Protein AF-A0ABC9QVG9-F1 (afdb_monomer)

Mean predicted aligned error: 8.76 Å

Foldseek 3Di:
DPDDDDDPLLQLVLFAVCQVPVVPVAQFQTKDWQCPPDPVPWIKIKTFGPVFFHKDWQVQQDVDDPSVVCLLVCLVQAWRAHPNATFNHKDWRSAFDQDPVGTIIMITTGHPVFWDKDKDFACQQQQHQADDDDVNLSSQSRSQQVVLVVVVFLTWGWRNDHHNTIIIIITGHPVGIDMDIDDPVSSCDDD

Organism: Bacillus mycoides (NCBI:txid1405)

pLDDT: mean 74.11, std 15.32, range [39.88, 96.19]

Secondary structure (DSSP, 8-state):
-PPPPPPHHHHHHHHHHHHHS-TT---EEEEEEE----TT--EEEEEEEGGGEEEEEHHHH-SSS-HHHHHHHHTTTPPEEETTEEESEEEEEEEEEEETTEEEEEEEEE-GGGEEEEEEETTGGG--S---SHHHHHHHHHHHHHHHHHTT-S-EEEEEEE-SSEEEEEEE-TTTEEEEEEPGGGGG---

Sequence (191 aa):
MPPRRPSMGDLFRLSYRYAVRNDHGIATIGAFPVINYTPDFNFDIIFVKNSAGTITTFSNMIHDDYAIGFLHNRFRHENIIHDNVTYVTGFPNYEFSRTENGIDGGVILLKPEAVEIHELRIGTYGIPSRITNHAHVMQALHGVDQYAKENQFVGGMVDCFINSYVARVFLFKEEYFVRQQVAEWRLKQEE

Nearest PDB structures (foldseek):
  6sc2-assembly1_D  TM=5.536E-01  e=5.846E+00  Homo sapiens
  8blv-assembly2_B  TM=3.363E-01  e=5.507E+00  Homo sapiens

Solvent-accessible surface area (backbone atoms only — not comparable to full-atom values): 10681 Å² total; per-residue (Å²): 131,82,81,78,79,77,48,72,71,49,41,39,52,50,23,44,52,50,34,73,51,50,86,78,77,59,68,47,64,31,42,41,62,41,64,51,87,47,100,82,59,53,36,34,36,36,35,32,27,54,87,19,40,50,69,47,39,43,68,77,76,32,101,56,97,48,53,72,64,48,48,65,61,49,57,54,91,39,68,45,76,56,96,92,40,69,17,61,49,69,40,81,40,83,61,56,46,78,51,101,91,44,74,41,38,30,29,37,33,31,31,56,88,32,41,46,80,47,75,40,52,51,54,55,63,54,22,56,60,60,80,84,50,71,68,34,49,53,34,26,42,32,18,30,34,52,53,18,50,78,68,76,28,65,23,43,38,63,49,91,54,53,48,93,58,38,33,38,31,44,29,30,37,64,93,25,35,45,69,44,79,50,60,66,74,70,76,70,68,76,136

Radius of gyration: 16.37 Å; Cα contacts (8 Å, |Δi|>4): 359; chains: 1; bounding box: 38×42×44 Å

Structure (mmCIF, N/CA/C/O backbone):
data_AF-A0ABC9QVG9-F1
#
_entry.id   AF-A0ABC9QVG9-F1
#
loop_
_atom_site.group_PDB
_atom_site.id
_atom_site.type_symbol
_atom_site.label_atom_id
_atom_site.label_alt_id
_atom_site.label_comp_id
_atom_site.label_asym_id
_atom_site.label_entity_id
_atom_site.label_seq_id
_atom_site.pdbx_PDB_ins_code
_atom_site.Cartn_x
_atom_site.Cartn_y
_atom_site.Cartn_z
_atom_site.occupancy
_atom_site.B_iso_or_equiv
_atom_site.auth_seq_id
_atom_site.auth_comp_id
_atom_site.auth_asym_id
_atom_site.auth_atom_id
_atom_site.pdbx_PDB_model_num
ATOM 1 N N . MET A 1 1 ? 24.322 0.861 24.130 1.00 43.44 1 MET A N 1
ATOM 2 C CA . MET A 1 1 ? 24.109 1.487 22.806 1.00 43.44 1 MET A CA 1
ATOM 3 C C . MET A 1 1 ? 22.612 1.578 22.566 1.00 43.44 1 MET A C 1
ATOM 5 O O . MET A 1 1 ? 21.935 0.613 22.906 1.00 43.44 1 MET A O 1
ATOM 9 N N . PRO A 1 2 ? 22.080 2.698 22.051 1.00 47.84 2 PRO A N 1
ATOM 10 C CA . PRO A 1 2 ? 20.689 2.736 21.615 1.00 47.84 2 PRO A CA 1
ATOM 11 C C . PRO A 1 2 ? 20.483 1.730 20.467 1.00 47.84 2 PRO A C 1
ATOM 13 O O . PRO A 1 2 ? 21.414 1.527 19.680 1.00 47.84 2 PRO A O 1
ATOM 16 N N . PRO A 1 3 ? 19.311 1.079 20.371 1.00 55.22 3 PRO A N 1
ATOM 17 C CA . PRO A 1 3 ? 19.026 0.162 19.276 1.00 55.22 3 PRO A CA 1
ATOM 18 C C . PRO A 1 3 ? 19.146 0.890 17.932 1.00 55.22 3 PRO A C 1
ATOM 20 O O . PRO A 1 3 ? 18.722 2.039 17.780 1.00 55.22 3 PRO A O 1
ATOM 23 N N . ARG A 1 4 ? 19.763 0.221 16.952 1.00 62.34 4 ARG A N 1
ATOM 24 C CA . ARG A 1 4 ? 19.864 0.728 15.582 1.00 62.34 4 ARG A CA 1
ATOM 25 C C . ARG A 1 4 ? 18.453 0.882 15.013 1.00 62.34 4 ARG A C 1
ATOM 27 O O . ARG A 1 4 ? 17.634 -0.022 15.137 1.00 62.34 4 ARG A O 1
ATOM 34 N N . ARG A 1 5 ? 18.181 2.018 14.366 1.00 64.38 5 ARG A N 1
ATOM 35 C CA . ARG A 1 5 ? 16.908 2.231 13.667 1.00 64.38 5 ARG A CA 1
ATOM 36 C C . ARG A 1 5 ? 16.791 1.229 12.509 1.00 64.38 5 ARG A C 1
ATOM 38 O O . ARG A 1 5 ? 17.737 1.172 11.716 1.00 64.38 5 ARG A O 1
ATOM 45 N N . PRO A 1 6 ? 15.686 0.468 12.397 1.00 64.75 6 PRO A N 1
ATOM 46 C CA . PRO A 1 6 ? 15.489 -0.444 11.277 1.00 64.75 6 PRO A CA 1
ATOM 47 C C . PRO A 1 6 ? 15.467 0.349 9.969 1.00 64.75 6 PRO A C 1
ATOM 49 O O . PRO A 1 6 ? 14.861 1.421 9.884 1.00 64.75 6 PRO A O 1
ATOM 52 N N . SER A 1 7 ? 16.165 -0.156 8.954 1.00 69.19 7 SER A N 1
ATOM 53 C CA . SER A 1 7 ? 16.074 0.403 7.609 1.00 69.19 7 SER A CA 1
ATOM 54 C C . SER A 1 7 ? 14.709 0.083 6.999 1.00 69.19 7 SER A C 1
ATOM 56 O O . SER A 1 7 ? 14.012 -0.828 7.442 1.00 69.19 7 SER A O 1
ATOM 58 N N . MET A 1 8 ? 14.339 0.783 5.927 1.00 66.75 8 MET A N 1
ATOM 59 C CA . MET A 1 8 ? 13.125 0.460 5.172 1.00 66.75 8 MET A CA 1
ATOM 60 C C . MET A 1 8 ? 13.093 -1.007 4.738 1.00 66.75 8 MET A C 1
ATOM 62 O O . MET A 1 8 ? 12.071 -1.674 4.860 1.00 66.75 8 MET A O 1
ATOM 66 N N . GLY A 1 9 ? 14.236 -1.526 4.286 1.00 67.88 9 GLY A N 1
ATOM 67 C CA . GLY A 1 9 ? 14.340 -2.924 3.897 1.00 67.88 9 GLY A CA 1
ATOM 68 C C . GLY A 1 9 ? 14.110 -3.886 5.057 1.00 67.88 9 GLY A C 1
ATOM 69 O O . GLY A 1 9 ? 13.533 -4.951 4.854 1.00 67.88 9 GLY A O 1
ATOM 70 N N . ASP A 1 10 ? 14.486 -3.500 6.275 1.00 72.00 10 ASP A N 1
ATOM 71 C CA . ASP A 1 10 ? 14.207 -4.293 7.473 1.00 72.00 10 ASP A CA 1
ATOM 72 C C . ASP A 1 10 ? 12.713 -4.258 7.808 1.00 72.00 10 ASP A C 1
ATOM 74 O O . ASP A 1 10 ? 12.131 -5.301 8.086 1.00 72.00 10 ASP A O 1
ATOM 78 N N . LEU A 1 11 ? 12.060 -3.096 7.693 1.00 70.69 11 LEU A N 1
ATOM 79 C CA . LEU A 1 11 ? 10.616 -2.953 7.926 1.00 70.69 11 LEU A CA 1
ATOM 80 C C . LEU A 1 11 ? 9.781 -3.789 6.951 1.00 70.69 11 LEU A C 1
ATOM 82 O O . LEU A 1 11 ? 8.834 -4.469 7.358 1.00 70.69 11 LEU A O 1
ATOM 86 N N . PHE A 1 12 ? 10.134 -3.773 5.668 1.00 71.88 12 PHE A N 1
ATOM 87 C CA . PHE A 1 12 ? 9.442 -4.587 4.678 1.00 71.88 12 PHE A CA 1
ATOM 88 C C . PHE A 1 12 ? 9.701 -6.090 4.875 1.00 71.88 12 PHE A C 1
ATOM 90 O O . PHE A 1 12 ? 8.756 -6.875 4.812 1.00 71.88 12 PHE A O 1
ATOM 97 N N . ARG A 1 13 ? 10.942 -6.502 5.183 1.00 72.06 13 ARG A N 1
ATOM 98 C CA . ARG A 1 13 ? 11.251 -7.904 5.537 1.00 72.06 13 ARG A CA 1
ATOM 99 C C . ARG A 1 13 ? 10.484 -8.365 6.766 1.00 72.06 13 ARG A C 1
ATOM 101 O O . ARG A 1 13 ? 9.978 -9.482 6.780 1.00 72.06 13 ARG A O 1
ATOM 108 N N . LEU A 1 14 ? 10.398 -7.523 7.793 1.00 71.88 14 LEU A N 1
ATOM 109 C CA . LEU A 1 14 ? 9.627 -7.814 8.997 1.00 71.88 14 LEU A CA 1
ATOM 110 C C . LEU A 1 14 ? 8.155 -8.008 8.642 1.00 71.88 14 LEU A C 1
ATOM 112 O O . LEU A 1 14 ? 7.606 -9.058 8.955 1.00 71.88 14 LEU A O 1
ATOM 116 N N . SER A 1 15 ? 7.550 -7.060 7.923 1.00 73.06 15 SER A N 1
ATOM 117 C CA . SER A 1 15 ? 6.151 -7.157 7.475 1.00 73.06 15 SER A CA 1
ATOM 118 C C . SER A 1 15 ? 5.887 -8.474 6.747 1.00 73.06 15 SER A C 1
ATOM 120 O O . SER A 1 15 ? 4.960 -9.202 7.089 1.00 73.06 15 SER A O 1
ATOM 122 N N . TYR A 1 16 ? 6.766 -8.838 5.814 1.00 72.12 16 TYR A N 1
ATOM 123 C CA . TYR A 1 16 ? 6.674 -10.105 5.102 1.00 72.12 16 TYR A CA 1
ATOM 124 C C . TYR A 1 16 ? 6.756 -11.329 6.030 1.00 72.12 16 TYR A C 1
ATOM 126 O O . TYR A 1 16 ? 5.909 -12.219 5.952 1.00 72.12 16 TYR A O 1
ATOM 134 N N . ARG A 1 17 ? 7.725 -11.366 6.958 1.00 72.44 17 ARG A N 1
ATOM 135 C CA . ARG A 1 17 ? 7.846 -12.459 7.940 1.00 72.44 17 ARG A CA 1
ATOM 136 C C . ARG A 1 17 ? 6.557 -12.646 8.741 1.00 72.44 17 ARG A C 1
ATOM 138 O O . ARG A 1 17 ? 6.178 -13.786 8.987 1.00 72.44 17 ARG A O 1
ATOM 145 N N . TYR A 1 18 ? 5.886 -11.556 9.110 1.00 73.00 18 TYR A N 1
ATOM 146 C CA . TYR A 1 18 ? 4.599 -11.598 9.806 1.00 73.00 18 TYR A CA 1
ATOM 147 C C . TYR A 1 18 ? 3.440 -12.079 8.931 1.00 73.00 18 TYR A C 1
ATOM 149 O O . TYR A 1 18 ? 2.537 -12.729 9.440 1.00 73.00 18 TYR A O 1
ATOM 157 N N . ALA A 1 19 ? 3.442 -11.792 7.629 1.00 70.62 19 ALA A N 1
ATOM 158 C CA . ALA A 1 19 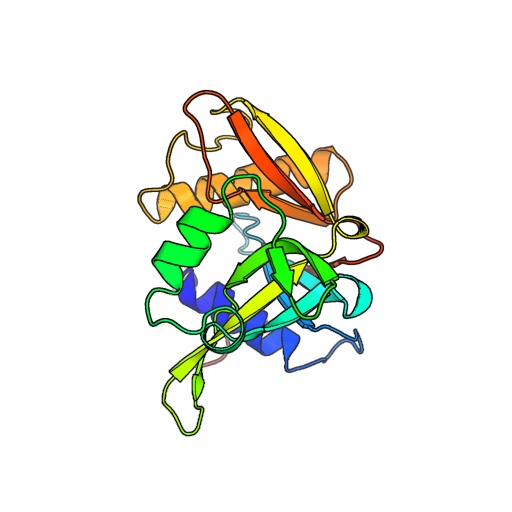? 2.431 -12.348 6.730 1.00 70.62 19 ALA A CA 1
ATOM 159 C C . ALA A 1 19 ? 2.555 -13.881 6.625 1.00 70.62 19 ALA A C 1
ATOM 161 O O . ALA A 1 19 ? 1.553 -14.591 6.662 1.00 70.62 19 ALA A O 1
ATOM 162 N N . VAL A 1 20 ? 3.788 -14.396 6.539 1.00 66.69 20 VAL A N 1
ATOM 163 C CA . VAL A 1 20 ? 4.063 -15.843 6.452 1.00 66.69 20 VAL A CA 1
ATOM 164 C C . VAL A 1 20 ? 3.796 -16.546 7.781 1.00 66.69 20 VAL A C 1
ATOM 166 O O . VAL A 1 20 ? 3.157 -17.599 7.830 1.00 66.69 20 VAL A O 1
ATOM 169 N N . ARG A 1 21 ? 4.299 -15.973 8.876 1.00 65.06 21 ARG A N 1
ATOM 170 C CA . ARG A 1 21 ? 4.063 -16.467 10.230 1.00 65.06 21 ARG A CA 1
ATOM 171 C C . ARG A 1 21 ? 2.730 -15.917 10.693 1.00 65.06 21 ARG A C 1
ATOM 173 O O . ARG A 1 21 ? 2.668 -14.877 11.338 1.00 65.06 21 ARG A O 1
ATOM 180 N N . ASN A 1 22 ? 1.663 -16.611 10.312 1.00 62.84 22 ASN A N 1
ATOM 181 C CA . ASN A 1 22 ? 0.290 -16.302 10.692 1.00 62.84 22 ASN A CA 1
ATOM 182 C C . ASN A 1 22 ? 0.036 -16.532 12.200 1.00 62.84 22 ASN A C 1
ATOM 184 O O . ASN A 1 22 ? -0.883 -17.245 12.601 1.00 62.84 22 ASN A O 1
ATOM 188 N N . ASP A 1 23 ? 0.864 -15.922 13.046 1.00 58.41 23 ASP A N 1
ATOM 189 C CA . ASP A 1 23 ? 0.902 -16.054 14.503 1.00 58.41 23 ASP A CA 1
ATOM 190 C C . ASP A 1 23 ? -0.394 -15.552 15.167 1.00 58.41 23 ASP A C 1
ATOM 192 O O . ASP A 1 23 ? -0.598 -15.728 16.367 1.00 58.41 23 ASP A O 1
ATOM 196 N N . HIS A 1 24 ? -1.275 -14.927 14.382 1.00 60.50 24 HIS A N 1
ATOM 197 C CA . HIS A 1 24 ? -2.524 -14.315 14.818 1.00 60.50 24 HIS A CA 1
ATOM 198 C C . HIS A 1 24 ? -3.777 -14.978 14.222 1.00 60.50 24 HIS A C 1
ATOM 200 O O . HIS A 1 24 ? -4.882 -14.506 14.480 1.00 60.50 24 HIS A O 1
ATOM 206 N N . GLY A 1 25 ? -3.638 -16.052 13.431 1.00 64.56 25 GLY A N 1
ATOM 207 C CA . GLY A 1 25 ? -4.776 -16.758 12.825 1.00 64.56 25 GLY A CA 1
ATOM 208 C C . GLY A 1 25 ? -5.558 -15.937 11.788 1.00 64.56 25 GLY A C 1
ATOM 209 O O . GLY A 1 25 ? -6.699 -16.266 11.469 1.00 64.56 25 GLY A O 1
ATOM 210 N N . ILE A 1 26 ? -4.965 -14.869 11.253 1.00 68.50 26 ILE A N 1
ATOM 211 C CA . ILE A 1 26 ? -5.558 -14.018 10.222 1.00 68.50 26 ILE A CA 1
ATOM 212 C C . ILE A 1 26 ? -5.208 -14.620 8.861 1.00 68.50 26 ILE A C 1
ATOM 214 O O . ILE A 1 26 ? -4.044 -14.716 8.491 1.00 68.50 26 ILE A O 1
ATOM 218 N N . ALA A 1 27 ? -6.197 -15.036 8.075 1.00 77.31 27 ALA A N 1
ATOM 219 C CA . ALA A 1 27 ? -5.941 -15.457 6.699 1.00 77.31 27 ALA A CA 1
ATOM 220 C C . ALA A 1 27 ? -5.500 -14.239 5.861 1.00 77.31 27 ALA A C 1
ATOM 222 O O . ALA A 1 27 ? -6.337 -13.412 5.482 1.00 77.31 27 ALA A O 1
ATOM 223 N N . THR A 1 28 ? -4.188 -14.107 5.632 1.00 80.31 28 THR A N 1
ATOM 224 C CA . THR A 1 28 ? -3.585 -12.964 4.935 1.00 80.31 28 THR A CA 1
ATOM 225 C C . THR A 1 28 ? -2.828 -13.382 3.684 1.00 80.31 28 THR A C 1
ATOM 227 O O . THR A 1 28 ? -2.251 -14.466 3.613 1.00 80.31 28 THR A O 1
ATOM 230 N N . ILE A 1 29 ? -2.811 -12.470 2.716 1.00 78.81 29 ILE A N 1
ATOM 231 C CA . ILE A 1 29 ? -2.002 -12.531 1.494 1.00 78.81 29 ILE A CA 1
ATOM 232 C C . ILE A 1 29 ? -0.802 -11.579 1.556 1.00 78.81 29 ILE A C 1
ATOM 234 O O . ILE A 1 29 ? -0.098 -11.382 0.574 1.00 78.81 29 ILE A O 1
ATOM 238 N N . GLY A 1 30 ? -0.571 -10.912 2.681 1.00 81.25 30 GLY A N 1
ATOM 239 C CA . GLY A 1 30 ? 0.526 -9.966 2.780 1.00 81.25 30 GLY A CA 1
ATOM 240 C C . GLY A 1 30 ? 0.371 -8.991 3.923 1.00 81.25 30 GLY A C 1
ATOM 241 O O . GLY A 1 30 ? -0.597 -9.022 4.684 1.00 81.25 30 GLY A O 1
ATOM 242 N N . ALA A 1 31 ? 1.357 -8.113 4.027 1.00 82.12 31 ALA A N 1
ATOM 243 C CA . ALA A 1 31 ? 1.443 -7.129 5.082 1.00 82.12 31 ALA A CA 1
ATOM 244 C C . ALA A 1 31 ? 2.221 -5.900 4.608 1.00 82.12 31 ALA A C 1
ATOM 246 O O . ALA A 1 31 ? 3.218 -6.022 3.893 1.00 82.12 31 ALA A O 1
ATOM 247 N N . PHE A 1 32 ? 1.785 -4.726 5.053 1.00 79.94 32 PHE A N 1
ATOM 248 C CA . PHE A 1 32 ? 2.421 -3.447 4.781 1.00 79.94 32 PHE A CA 1
ATOM 249 C C . PHE A 1 32 ? 2.993 -2.849 6.064 1.00 79.94 32 PHE A C 1
ATOM 251 O O . PHE A 1 32 ? 2.282 -2.788 7.073 1.00 79.94 32 PHE A O 1
ATOM 258 N N . PRO A 1 33 ? 4.245 -2.365 6.033 1.00 73.88 33 PRO A N 1
ATOM 259 C CA . PRO A 1 33 ? 4.783 -1.609 7.144 1.00 73.88 33 PRO A CA 1
ATOM 260 C C . PRO A 1 33 ? 4.046 -0.280 7.273 1.00 73.88 33 PRO A C 1
ATOM 262 O O . PRO A 1 33 ? 3.951 0.473 6.303 1.00 73.88 33 PRO A O 1
ATOM 265 N N . VAL A 1 34 ? 3.591 0.050 8.479 1.00 74.44 34 VAL A N 1
ATOM 266 C CA . VAL A 1 34 ? 3.140 1.402 8.797 1.00 74.44 34 VAL A CA 1
ATOM 267 C C . VAL A 1 34 ? 4.206 2.111 9.593 1.00 74.44 34 VAL A C 1
ATOM 269 O O . VAL A 1 34 ? 4.639 1.682 10.663 1.00 74.44 34 VAL A O 1
ATOM 272 N N . ILE A 1 35 ? 4.604 3.258 9.071 1.00 64.06 35 ILE A N 1
ATOM 273 C CA . ILE A 1 35 ? 5.653 4.063 9.667 1.00 64.06 35 ILE A CA 1
ATOM 274 C C . ILE A 1 35 ? 4.989 5.088 10.572 1.00 64.06 35 ILE A C 1
ATOM 276 O O . ILE A 1 35 ? 4.851 6.266 10.243 1.00 64.06 35 ILE A O 1
ATOM 280 N N . ASN A 1 36 ? 4.566 4.618 11.741 1.00 59.81 36 ASN A N 1
ATOM 281 C CA . ASN A 1 36 ? 4.253 5.508 12.841 1.00 59.81 36 ASN A CA 1
ATOM 282 C C . ASN A 1 36 ? 5.600 5.935 13.439 1.00 59.81 36 ASN A C 1
ATOM 284 O O . ASN A 1 36 ? 6.175 5.238 14.269 1.00 59.81 36 ASN A O 1
ATOM 288 N N . TYR A 1 37 ? 6.188 7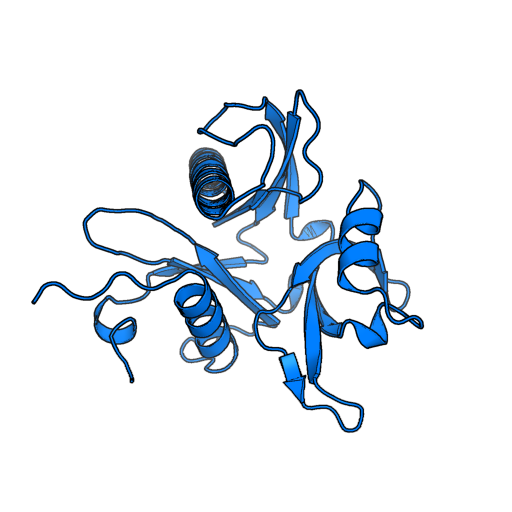.021 12.930 1.00 48.03 37 TYR A N 1
ATOM 289 C CA . TYR A 1 37 ? 7.455 7.536 13.453 1.00 48.03 37 TYR A CA 1
ATOM 290 C C . TYR A 1 37 ? 7.197 8.191 14.817 1.00 48.03 37 TYR A C 1
ATOM 292 O O . TYR A 1 37 ? 7.155 9.412 14.945 1.00 48.03 37 TYR A O 1
ATOM 300 N N . THR A 1 38 ? 6.960 7.377 15.845 1.00 51.94 38 THR A N 1
ATOM 301 C CA . THR A 1 38 ? 6.967 7.840 17.229 1.00 51.94 38 THR A CA 1
ATOM 302 C C . THR A 1 38 ? 8.394 7.751 17.780 1.00 51.94 38 THR A C 1
ATOM 304 O O . THR A 1 38 ? 9.164 6.878 17.363 1.00 51.94 38 THR A O 1
ATOM 307 N N . PRO A 1 39 ? 8.781 8.631 18.724 1.00 47.84 39 PRO A N 1
ATOM 308 C CA . PRO A 1 39 ? 10.073 8.552 19.414 1.00 47.84 39 PRO A CA 1
ATOM 309 C C . PRO A 1 39 ? 10.350 7.188 20.068 1.00 47.84 39 PRO A C 1
ATOM 311 O O . PRO A 1 39 ? 11.511 6.825 20.241 1.00 47.84 39 PRO A O 1
ATOM 314 N N . ASP A 1 40 ? 9.290 6.433 20.371 1.00 55.38 40 ASP A N 1
ATOM 315 C CA . ASP A 1 40 ? 9.331 5.137 21.053 1.00 55.38 40 ASP A CA 1
ATOM 316 C C . ASP A 1 40 ? 9.445 3.934 20.097 1.00 55.38 40 ASP A C 1
ATOM 318 O O . ASP A 1 40 ? 9.423 2.792 20.544 1.00 55.38 40 ASP A O 1
ATOM 322 N N . PHE A 1 41 ? 9.567 4.164 18.782 1.00 55.00 41 PHE A N 1
ATOM 323 C CA . PHE A 1 41 ? 9.704 3.112 17.760 1.00 55.00 41 PHE A CA 1
ATOM 324 C C . PHE A 1 41 ? 8.568 2.074 17.752 1.00 55.00 41 PHE A C 1
ATOM 326 O O . PHE A 1 41 ? 8.790 0.901 17.440 1.00 55.00 41 PHE A O 1
ATOM 333 N N . ASN A 1 42 ? 7.337 2.500 18.044 1.00 63.06 42 ASN A N 1
ATOM 334 C CA . ASN A 1 42 ? 6.171 1.643 17.854 1.00 63.06 42 ASN A CA 1
ATOM 335 C C . ASN A 1 42 ? 5.900 1.487 16.357 1.00 63.06 42 ASN A C 1
ATOM 337 O O . ASN A 1 42 ? 5.621 2.459 15.657 1.00 63.06 42 ASN A O 1
ATOM 341 N N . PHE A 1 43 ? 6.000 0.256 15.873 1.00 72.06 43 PHE A N 1
ATOM 342 C CA . PHE A 1 43 ? 5.748 -0.086 14.483 1.00 72.06 43 PHE A CA 1
ATOM 343 C C . PHE A 1 43 ? 4.402 -0.787 14.383 1.00 72.06 43 PHE A C 1
ATOM 345 O O . PHE A 1 43 ? 4.166 -1.747 15.112 1.00 72.06 43 PHE A O 1
ATOM 352 N N . ASP A 1 44 ? 3.547 -0.335 13.470 1.00 82.00 44 ASP A N 1
ATOM 353 C CA . ASP A 1 44 ? 2.329 -1.067 13.150 1.00 82.00 44 ASP A CA 1
ATOM 354 C C . ASP A 1 44 ? 2.509 -1.792 11.815 1.00 82.00 44 ASP A C 1
ATOM 356 O O . ASP A 1 44 ? 3.191 -1.313 10.909 1.00 82.00 44 ASP A O 1
ATOM 360 N N . ILE A 1 45 ? 1.864 -2.942 11.681 1.00 83.50 45 ILE A N 1
ATOM 361 C CA . ILE A 1 45 ? 1.720 -3.672 10.426 1.00 83.50 45 ILE A CA 1
ATOM 362 C C . ILE A 1 45 ? 0.263 -3.613 10.012 1.00 83.50 45 ILE A C 1
ATOM 364 O O . ILE A 1 45 ? -0.625 -3.822 10.836 1.00 83.50 45 ILE A O 1
ATOM 368 N N . ILE A 1 46 ? 0.018 -3.385 8.726 1.00 88.44 46 ILE A N 1
ATOM 369 C CA . ILE A 1 46 ? -1.297 -3.583 8.126 1.00 88.44 46 ILE A CA 1
ATOM 370 C C . ILE A 1 46 ? -1.294 -4.884 7.347 1.00 88.44 46 ILE A C 1
ATOM 372 O O . ILE A 1 46 ? -0.684 -4.991 6.290 1.00 88.44 46 ILE A O 1
ATOM 376 N N . PHE A 1 47 ? -2.006 -5.868 7.870 1.00 87.75 47 PHE A N 1
ATOM 377 C CA . PHE A 1 47 ? -2.245 -7.141 7.220 1.00 87.75 47 PHE A CA 1
ATOM 378 C C . PHE A 1 47 ? -3.314 -7.016 6.137 1.00 87.75 47 PHE A C 1
ATOM 380 O O . PHE A 1 47 ? -4.354 -6.387 6.343 1.00 87.75 47 PHE A O 1
ATOM 387 N N . VAL A 1 48 ? -3.068 -7.669 5.005 1.00 89.25 48 VAL A N 1
ATOM 388 C CA . VAL A 1 48 ? -3.967 -7.746 3.851 1.00 89.25 48 VAL A CA 1
ATOM 389 C C . VAL A 1 48 ? -4.710 -9.071 3.912 1.00 89.25 48 VAL A C 1
ATOM 391 O O . VAL A 1 48 ? -4.094 -10.123 3.743 1.00 89.25 48 VAL A O 1
ATOM 394 N N . LYS A 1 49 ? -6.021 -9.055 4.163 1.00 90.88 49 LYS A N 1
ATOM 395 C CA . LYS A 1 49 ? -6.819 -10.290 4.211 1.00 90.88 49 LYS A CA 1
ATOM 396 C C . LYS A 1 49 ? -6.955 -10.896 2.811 1.00 90.88 49 LYS A C 1
ATOM 398 O O . LYS A 1 49 ? -6.965 -10.172 1.819 1.00 90.88 49 LYS A O 1
ATOM 403 N N . ASN A 1 50 ? -7.182 -12.206 2.725 1.00 89.19 50 ASN A N 1
ATOM 404 C CA . ASN A 1 50 ? -7.446 -12.886 1.444 1.00 89.19 50 ASN A CA 1
ATOM 405 C C . ASN A 1 50 ? -8.652 -12.304 0.684 1.00 89.19 50 ASN A C 1
ATOM 407 O O . ASN A 1 50 ? -8.713 -12.379 -0.538 1.00 89.19 50 ASN A O 1
ATOM 411 N N . SER A 1 51 ? -9.619 -11.710 1.390 1.00 92.88 51 SER A N 1
ATOM 412 C CA . SER A 1 51 ? -10.771 -11.049 0.768 1.00 92.88 51 SER A CA 1
ATOM 413 C C . SER A 1 51 ? -10.401 -9.765 0.017 1.00 92.88 51 SER A C 1
ATOM 415 O O . SER A 1 51 ? -11.122 -9.388 -0.906 1.00 92.88 51 SER A O 1
ATOM 417 N N . ALA A 1 52 ? -9.292 -9.112 0.381 1.00 92.56 52 ALA A N 1
ATOM 418 C CA . ALA A 1 52 ? -8.881 -7.813 -0.149 1.00 92.56 52 ALA A CA 1
ATOM 419 C C . ALA A 1 52 ? -8.333 -7.875 -1.580 1.00 92.56 52 ALA A C 1
ATOM 421 O O . ALA A 1 52 ? -8.294 -6.858 -2.275 1.00 92.56 52 ALA A O 1
ATOM 422 N N . GLY A 1 53 ? -7.856 -9.043 -2.015 1.00 91.31 53 GLY A N 1
ATOM 423 C CA . GLY A 1 53 ? -6.985 -9.108 -3.177 1.00 91.31 53 GLY A CA 1
ATOM 424 C C . GLY A 1 53 ? -6.449 -10.493 -3.493 1.00 91.31 53 GLY A C 1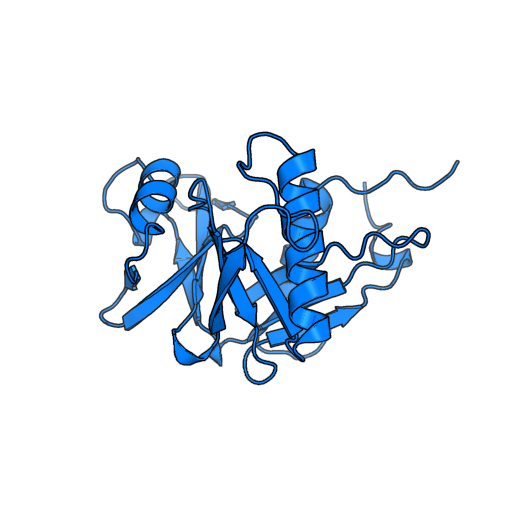
ATOM 425 O O . GLY A 1 53 ? -6.986 -11.505 -3.051 1.00 91.31 53 GLY A O 1
ATOM 426 N N . THR A 1 54 ? -5.371 -10.518 -4.268 1.00 88.94 54 THR A N 1
ATOM 427 C CA . THR A 1 54 ? -4.587 -11.724 -4.547 1.00 88.94 54 THR A CA 1
ATOM 428 C C . THR A 1 54 ? -3.100 -11.389 -4.602 1.00 88.94 54 THR A C 1
ATOM 430 O O . THR A 1 54 ? -2.737 -10.236 -4.837 1.00 88.94 54 THR A O 1
ATOM 433 N N . ILE A 1 55 ? -2.241 -12.389 -4.404 1.00 83.38 55 ILE A N 1
ATOM 434 C CA . ILE A 1 55 ? -0.819 -12.285 -4.746 1.00 83.38 55 ILE A CA 1
ATOM 435 C C . ILE A 1 55 ? -0.632 -12.909 -6.118 1.00 83.38 55 ILE A C 1
ATOM 437 O O . ILE A 1 55 ? -1.114 -14.010 -6.377 1.00 83.38 55 ILE A O 1
ATOM 441 N N . THR A 1 56 ? 0.120 -12.234 -6.967 1.00 79.38 56 THR A N 1
ATOM 442 C CA . THR A 1 56 ? 0.656 -12.803 -8.200 1.00 79.38 56 THR A CA 1
ATOM 443 C C . THR A 1 56 ? 2.146 -12.493 -8.287 1.00 79.38 56 THR A C 1
ATOM 445 O O . THR A 1 56 ? 2.697 -11.852 -7.391 1.00 79.38 56 THR A O 1
ATOM 448 N N . THR A 1 57 ? 2.827 -12.962 -9.324 1.00 75.81 57 THR A N 1
ATOM 449 C CA . THR A 1 57 ? 4.237 -12.629 -9.548 1.00 75.81 57 THR A CA 1
ATOM 450 C C . THR A 1 57 ? 4.379 -11.619 -10.677 1.00 75.81 57 THR A C 1
ATOM 452 O O . THR A 1 57 ? 3.480 -11.479 -11.511 1.00 75.81 57 THR A O 1
ATOM 455 N N . PHE A 1 58 ? 5.506 -10.909 -10.728 1.00 69.75 58 PHE A N 1
ATOM 456 C CA . PHE A 1 58 ? 5.784 -10.005 -11.839 1.00 69.75 58 PHE A CA 1
ATOM 457 C C . PHE A 1 58 ? 5.768 -10.735 -13.178 1.00 69.75 58 PHE A C 1
ATOM 459 O O . PHE A 1 58 ? 5.131 -10.247 -14.110 1.00 69.75 58 PHE A O 1
ATOM 466 N N . SER A 1 59 ? 6.372 -11.923 -13.255 1.00 66.25 59 SER A N 1
ATOM 467 C CA . SER A 1 59 ? 6.359 -12.722 -14.491 1.00 66.25 59 SER A CA 1
ATOM 468 C C . SER A 1 59 ? 4.947 -13.154 -14.903 1.00 66.25 59 SER A C 1
ATOM 470 O O . SER A 1 59 ? 4.664 -13.288 -16.087 1.00 66.25 59 SER A O 1
ATOM 472 N N . ASN A 1 60 ? 4.028 -13.341 -13.951 1.00 65.31 60 ASN A N 1
ATOM 473 C CA . ASN A 1 60 ? 2.632 -13.668 -14.261 1.00 65.31 60 ASN A CA 1
ATOM 474 C C . ASN A 1 60 ? 1.825 -12.447 -14.721 1.00 65.31 60 ASN A C 1
ATOM 476 O O . ASN A 1 60 ? 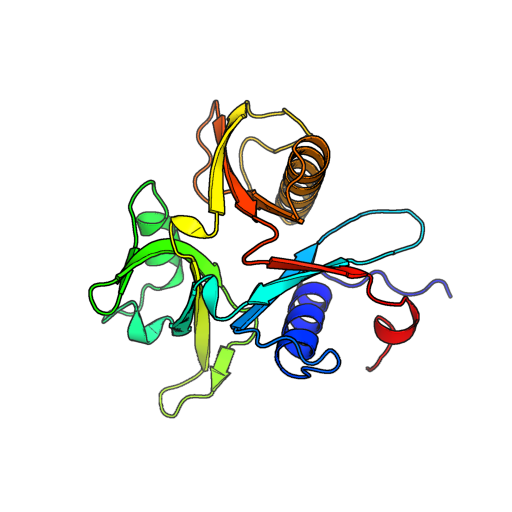0.833 -12.591 -15.435 1.00 65.31 60 ASN A O 1
ATOM 480 N N . MET A 1 61 ? 2.222 -11.239 -14.313 1.00 59.16 61 MET A N 1
ATOM 481 C CA . MET A 1 61 ? 1.590 -9.999 -14.771 1.00 59.16 61 MET A CA 1
ATOM 482 C C . MET A 1 61 ? 2.067 -9.571 -16.164 1.00 59.16 61 MET A C 1
ATOM 484 O O . MET A 1 61 ? 1.422 -8.723 -16.787 1.00 59.16 61 MET A O 1
ATOM 488 N N . ILE A 1 62 ? 3.212 -10.085 -16.626 1.00 56.84 62 ILE A N 1
ATOM 489 C CA . ILE A 1 62 ? 3.918 -9.545 -17.786 1.00 56.84 62 ILE A CA 1
ATOM 490 C C . ILE A 1 62 ? 4.567 -10.684 -18.563 1.00 56.84 62 ILE A C 1
ATOM 492 O O . ILE A 1 62 ? 5.477 -11.342 -18.079 1.00 56.84 62 ILE A O 1
ATOM 496 N N . HIS A 1 63 ? 4.168 -10.858 -19.819 1.00 49.94 63 HIS A N 1
ATOM 497 C CA . HIS A 1 63 ? 4.884 -11.716 -20.765 1.00 49.94 63 HIS A CA 1
ATOM 498 C C . HIS A 1 63 ? 6.200 -11.080 -21.289 1.00 49.94 63 HIS A C 1
ATOM 500 O O . HIS A 1 63 ? 6.707 -11.532 -22.308 1.00 49.94 63 HIS A O 1
ATOM 506 N N . ASP A 1 64 ? 6.740 -10.040 -20.634 1.00 39.88 64 ASP A N 1
ATOM 507 C CA . ASP A 1 64 ? 7.902 -9.250 -21.083 1.00 39.88 64 ASP 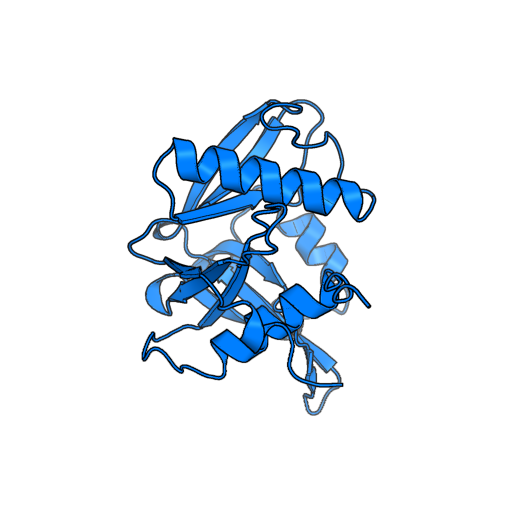A CA 1
ATOM 508 C C . ASP A 1 64 ? 8.696 -8.628 -19.906 1.00 39.88 64 ASP A C 1
ATOM 510 O O . ASP A 1 64 ? 8.127 -8.135 -18.932 1.00 39.88 64 ASP A O 1
ATOM 514 N N . ASP A 1 65 ? 10.027 -8.585 -20.024 1.00 41.12 65 ASP A N 1
ATOM 515 C CA . ASP A 1 65 ? 11.032 -8.343 -18.961 1.00 41.12 65 ASP A CA 1
ATOM 516 C C . ASP A 1 65 ? 11.029 -6.959 -18.250 1.00 41.12 65 ASP A C 1
ATOM 518 O O . ASP A 1 65 ? 11.931 -6.643 -17.469 1.00 41.12 65 ASP A O 1
ATOM 522 N N . TYR A 1 66 ? 10.034 -6.091 -18.455 1.00 43.72 66 TYR A N 1
ATOM 523 C CA . TYR A 1 66 ? 10.049 -4.700 -17.959 1.00 43.72 66 TYR A CA 1
ATOM 524 C C . TYR A 1 66 ? 9.178 -4.438 -16.725 1.00 43.72 66 TYR A C 1
ATOM 526 O O . TYR A 1 66 ? 8.541 -3.389 -16.615 1.00 43.72 66 TYR A O 1
ATOM 534 N N . ALA A 1 67 ? 9.175 -5.340 -15.746 1.00 45.88 67 ALA A N 1
ATOM 535 C CA . ALA A 1 67 ? 8.188 -5.329 -14.667 1.00 45.88 67 ALA A CA 1
ATOM 536 C C . ALA A 1 67 ? 8.042 -4.058 -13.844 1.00 45.88 67 ALA A C 1
ATOM 538 O O . ALA A 1 67 ? 6.928 -3.595 -13.601 1.00 45.88 67 ALA A O 1
ATOM 539 N N . ILE A 1 68 ? 9.153 -3.437 -13.476 1.00 43.16 68 ILE A N 1
ATOM 540 C CA . ILE A 1 68 ? 9.126 -2.235 -12.641 1.00 43.16 68 ILE A CA 1
ATOM 541 C C . ILE A 1 68 ? 8.704 -1.004 -13.461 1.00 43.16 68 ILE A C 1
ATOM 543 O O . ILE A 1 68 ? 7.933 -0.173 -12.980 1.00 43.16 68 ILE A O 1
ATOM 547 N N . GLY A 1 69 ? 9.152 -0.903 -14.717 1.00 45.03 69 GLY A N 1
ATOM 548 C CA . GLY A 1 69 ? 8.740 0.170 -15.628 1.00 45.03 69 GLY A CA 1
ATOM 549 C C . GLY A 1 69 ? 7.281 0.034 -16.073 1.00 45.03 69 GLY A C 1
ATOM 550 O O . GLY A 1 69 ? 6.568 1.031 -16.174 1.00 45.03 69 GLY A O 1
ATOM 551 N N . PHE A 1 70 ? 6.823 -1.202 -16.278 1.00 51.09 70 PHE A N 1
ATOM 552 C CA . PHE A 1 70 ? 5.447 -1.545 -16.617 1.00 51.09 70 PHE A CA 1
ATOM 553 C C . PHE A 1 70 ? 4.493 -1.268 -15.460 1.00 51.09 70 PHE A C 1
ATOM 555 O O . PHE A 1 70 ? 3.488 -0.605 -15.678 1.00 51.09 70 PHE A O 1
ATOM 562 N N . LEU A 1 71 ? 4.829 -1.673 -14.231 1.00 52.88 71 LEU A N 1
ATOM 563 C CA . LEU A 1 71 ? 4.069 -1.289 -13.043 1.00 52.88 71 LEU A CA 1
ATOM 564 C C . LEU A 1 71 ? 3.931 0.232 -12.937 1.00 52.88 71 LEU A C 1
ATOM 566 O O . LEU A 1 71 ? 2.827 0.751 -12.842 1.00 52.88 71 LEU A O 1
ATOM 570 N N . HIS A 1 72 ? 5.050 0.954 -13.008 1.00 50.41 72 HIS A N 1
ATOM 571 C CA . HIS A 1 72 ? 5.058 2.409 -12.879 1.00 50.41 72 HIS A CA 1
ATOM 572 C C . HIS A 1 72 ? 4.239 3.113 -13.977 1.00 50.41 72 HIS A C 1
ATOM 574 O O . HIS A 1 72 ? 3.601 4.134 -13.725 1.00 50.41 72 HIS A O 1
ATOM 580 N N . ASN A 1 73 ? 4.222 2.568 -15.197 1.00 48.66 73 ASN A N 1
ATOM 581 C CA . ASN A 1 73 ? 3.403 3.092 -16.290 1.00 48.66 73 ASN A CA 1
ATOM 582 C C . ASN A 1 73 ? 1.936 2.635 -16.229 1.00 48.66 73 ASN A C 1
ATOM 584 O O . ASN A 1 73 ? 1.077 3.386 -16.679 1.00 48.66 73 ASN A O 1
ATOM 588 N N . ARG A 1 74 ? 1.636 1.456 -15.668 1.00 49.00 74 ARG A N 1
ATOM 589 C CA . ARG A 1 74 ? 0.288 0.863 -15.610 1.00 49.00 74 ARG A CA 1
ATOM 590 C C . ARG A 1 74 ? -0.498 1.244 -14.356 1.00 49.00 74 ARG A C 1
ATOM 592 O O . ARG A 1 74 ? -1.715 1.321 -14.415 1.00 49.00 74 ARG A O 1
ATOM 599 N N . PHE A 1 75 ? 0.171 1.589 -13.257 1.00 53.50 75 PHE A N 1
ATOM 600 C CA . PHE A 1 75 ? -0.470 2.234 -12.105 1.00 53.50 75 PHE A CA 1
ATOM 601 C C . PHE A 1 75 ? -0.932 3.669 -12.400 1.00 53.50 75 PHE A C 1
ATOM 603 O O . PHE A 1 75 ? -1.569 4.299 -11.559 1.00 53.50 75 PHE A O 1
ATOM 610 N N . ARG A 1 76 ? -0.662 4.205 -13.599 1.00 53.81 76 ARG A N 1
ATOM 611 C CA . ARG A 1 76 ? -1.235 5.477 -14.046 1.00 53.81 76 ARG A CA 1
ATOM 612 C C . ARG A 1 76 ? -2.739 5.332 -14.274 1.00 53.81 76 ARG A C 1
ATOM 614 O O . ARG A 1 76 ? -3.158 5.061 -15.389 1.00 53.81 76 ARG A O 1
ATOM 621 N N . HIS A 1 77 ? -3.535 5.568 -13.233 1.00 56.16 77 HIS A N 1
ATOM 622 C CA . HIS A 1 77 ? -5.001 5.735 -13.262 1.00 56.16 77 HIS A CA 1
ATOM 623 C C . HIS A 1 77 ? -5.841 4.596 -13.861 1.00 56.16 77 HIS A C 1
ATOM 625 O O . HIS A 1 77 ? -7.066 4.703 -13.875 1.00 56.16 77 HIS A O 1
ATOM 631 N N . GLU A 1 78 ? -5.232 3.517 -14.336 1.00 65.81 78 GLU A N 1
ATOM 632 C CA . GLU A 1 78 ? -5.938 2.405 -14.954 1.00 65.81 78 GLU A CA 1
ATOM 633 C C . GLU A 1 78 ? -6.040 1.228 -13.992 1.00 65.81 78 GLU A C 1
ATOM 635 O O . GLU A 1 78 ? -5.142 0.951 -13.192 1.00 65.81 78 GLU A O 1
ATOM 640 N N . ASN A 1 79 ? -7.162 0.519 -14.079 1.00 73.06 79 ASN A N 1
ATOM 641 C CA . ASN A 1 79 ? -7.309 -0.734 -13.368 1.00 73.06 79 ASN A CA 1
ATOM 642 C C . ASN A 1 79 ? -6.387 -1.800 -13.980 1.00 73.06 79 ASN A C 1
ATOM 644 O O . ASN A 1 79 ? -6.193 -1.890 -15.194 1.00 73.06 79 ASN A O 1
ATOM 648 N N . ILE A 1 80 ? -5.861 -2.668 -13.130 1.00 76.00 80 ILE A N 1
ATOM 649 C CA . ILE A 1 80 ? -5.095 -3.848 -13.510 1.00 76.00 80 ILE A CA 1
ATOM 650 C C . ILE A 1 80 ? -6.089 -4.978 -13.756 1.00 76.00 80 ILE A C 1
ATOM 652 O O . ILE A 1 80 ? -6.957 -5.229 -12.928 1.00 76.00 80 ILE A O 1
ATOM 656 N N . ILE A 1 81 ? -5.961 -5.671 -14.884 1.00 78.81 81 ILE A N 1
ATOM 657 C CA . ILE A 1 81 ? -6.773 -6.849 -15.191 1.00 78.81 81 ILE A CA 1
ATOM 658 C C . ILE A 1 81 ? -5.861 -8.064 -15.067 1.00 78.81 81 ILE A C 1
ATOM 660 O O . ILE A 1 81 ? -4.838 -8.125 -15.746 1.00 78.81 81 ILE A O 1
ATOM 664 N N . HIS A 1 82 ? -6.223 -9.005 -14.200 1.00 77.06 82 HIS A N 1
ATOM 665 C CA . HIS A 1 82 ? -5.516 -10.270 -14.004 1.00 77.06 82 HIS A CA 1
ATOM 666 C C . HIS A 1 82 ? -6.554 -11.379 -13.820 1.00 77.06 82 HIS A C 1
ATOM 668 O O . HIS A 1 82 ? -7.489 -11.212 -13.041 1.00 77.06 82 HIS A O 1
ATOM 674 N N . ASP A 1 83 ? -6.448 -12.459 -14.598 1.00 82.81 83 ASP A N 1
ATOM 675 C CA . ASP A 1 83 ? -7.411 -13.572 -14.618 1.00 82.81 83 ASP A CA 1
ATOM 676 C C . ASP A 1 83 ? -8.884 -13.134 -14.761 1.00 82.81 83 ASP A C 1
ATOM 678 O O . ASP A 1 83 ? -9.781 -13.651 -14.100 1.00 82.81 83 ASP A O 1
ATOM 682 N N . ASN A 1 84 ? -9.143 -12.154 -15.639 1.00 81.50 84 ASN A N 1
ATOM 683 C CA . ASN A 1 84 ? -10.458 -11.523 -15.853 1.00 81.50 84 ASN A CA 1
ATOM 684 C C . ASN A 1 84 ? -11.055 -10.820 -14.618 1.00 81.50 84 ASN A C 1
ATOM 686 O O . ASN A 1 84 ? -12.237 -10.476 -14.614 1.00 81.50 84 ASN A O 1
ATOM 690 N N . VAL A 1 85 ? -10.246 -10.567 -13.590 1.00 82.44 85 VAL A N 1
ATOM 691 C CA . VAL A 1 85 ? -10.614 -9.776 -12.416 1.00 82.44 85 VAL A CA 1
ATOM 692 C C . VAL A 1 85 ? -9.934 -8.413 -12.489 1.00 82.44 85 VAL A C 1
ATOM 694 O O . VAL A 1 85 ? -8.765 -8.287 -12.855 1.00 82.44 85 VAL A O 1
ATOM 697 N N . THR A 1 86 ? -10.696 -7.380 -12.145 1.00 85.12 86 THR A N 1
ATOM 698 C CA . THR A 1 86 ? -10.244 -5.990 -12.107 1.00 85.12 86 THR A CA 1
ATOM 699 C C . THR A 1 86 ? -9.705 -5.655 -10.720 1.00 85.12 86 THR A C 1
ATOM 701 O O . THR A 1 86 ? -10.376 -5.881 -9.715 1.00 85.12 86 THR A O 1
ATOM 704 N N . TYR A 1 87 ? -8.526 -5.049 -10.673 1.00 86.25 87 TYR A N 1
ATOM 705 C CA . TYR A 1 87 ? -7.844 -4.581 -9.472 1.00 86.25 87 TYR A CA 1
ATOM 706 C 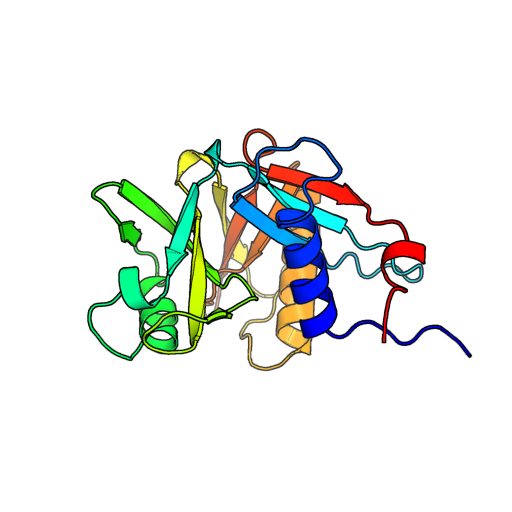C . TYR A 1 87 ? -7.505 -3.101 -9.635 1.00 86.25 87 TYR A C 1
ATOM 708 O O . TYR A 1 87 ? -7.179 -2.650 -10.728 1.00 86.25 87 TYR A O 1
ATOM 716 N N . VAL A 1 88 ? -7.578 -2.321 -8.562 1.00 83.19 88 VAL A N 1
ATOM 717 C CA . VAL A 1 88 ? -7.382 -0.857 -8.634 1.00 83.19 88 VAL A CA 1
ATOM 718 C C . VAL A 1 88 ? -5.940 -0.425 -8.416 1.00 83.19 88 VAL A C 1
ATOM 720 O O . VAL A 1 88 ? -5.598 0.728 -8.676 1.00 83.19 88 VAL A O 1
ATOM 723 N N . THR A 1 89 ? -5.107 -1.334 -7.909 1.00 80.62 89 THR A N 1
ATOM 724 C CA . THR A 1 89 ? -3.692 -1.098 -7.632 1.00 80.62 89 THR A CA 1
ATOM 725 C C . THR A 1 89 ? -2.962 -2.415 -7.349 1.00 80.62 89 THR A C 1
ATOM 727 O O . THR A 1 89 ? -3.591 -3.463 -7.164 1.00 80.62 89 THR A O 1
ATOM 730 N N . GLY A 1 90 ? -1.635 -2.356 -7.325 1.00 76.19 90 GLY A N 1
ATOM 731 C CA . GLY A 1 90 ? -0.744 -3.473 -7.056 1.00 76.19 90 GLY A CA 1
ATOM 732 C C . GLY A 1 90 ? 0.458 -3.014 -6.240 1.00 76.19 90 GLY A C 1
ATOM 733 O O . GLY A 1 90 ? 1.008 -1.943 -6.484 1.00 76.19 90 GLY A O 1
ATOM 734 N N . PHE A 1 91 ? 0.888 -3.820 -5.276 1.00 75.06 91 PHE A N 1
ATOM 735 C CA . PHE A 1 91 ? 2.011 -3.469 -4.413 1.00 75.06 91 PHE A CA 1
ATOM 736 C C . PHE A 1 91 ? 3.101 -4.514 -4.465 1.00 75.06 91 PHE A C 1
ATOM 738 O O . PHE A 1 91 ? 2.792 -5.691 -4.275 1.00 75.06 91 PHE A O 1
ATOM 745 N N . PRO A 1 92 ? 4.368 -4.111 -4.669 1.00 67.38 92 PRO A N 1
ATOM 746 C CA . PRO A 1 92 ? 5.480 -5.033 -4.548 1.00 67.38 92 PRO A CA 1
ATOM 747 C C . PRO A 1 92 ? 5.445 -5.706 -3.177 1.00 67.38 92 PRO A C 1
ATOM 749 O O . PRO A 1 92 ? 5.454 -5.041 -2.138 1.00 67.38 92 PRO A O 1
ATOM 752 N N . ASN A 1 93 ? 5.415 -7.030 -3.186 1.00 67.69 93 ASN A N 1
ATOM 753 C CA . ASN A 1 93 ? 5.759 -7.822 -2.028 1.00 67.69 93 ASN A CA 1
ATOM 754 C C . ASN A 1 93 ? 7.292 -7.861 -1.946 1.00 67.69 93 ASN A C 1
ATOM 756 O O . ASN A 1 93 ? 7.967 -8.113 -2.942 1.00 67.69 93 ASN A O 1
ATOM 760 N N . TYR A 1 94 ? 7.854 -7.540 -0.781 1.00 56.62 94 TYR A N 1
ATOM 761 C CA . TYR A 1 94 ? 9.290 -7.265 -0.651 1.00 56.62 94 TYR A CA 1
ATOM 762 C C . TYR A 1 94 ? 10.178 -8.512 -0.731 1.00 56.62 94 TYR A C 1
ATOM 764 O O . TYR A 1 94 ? 11.400 -8.386 -0.820 1.00 56.62 94 TYR A O 1
ATOM 772 N N . GLU A 1 95 ? 9.599 -9.714 -0.711 1.00 58.38 95 GLU A N 1
ATOM 773 C CA . GLU A 1 95 ? 10.362 -10.927 -0.974 1.00 58.38 95 GLU A CA 1
ATOM 774 C C . GLU A 1 95 ? 10.171 -11.395 -2.413 1.00 58.38 95 GLU A C 1
ATOM 776 O O . GLU A 1 95 ? 9.062 -11.660 -2.882 1.00 58.38 95 GLU A O 1
ATOM 781 N N . PHE A 1 96 ? 11.299 -11.493 -3.107 1.00 57.91 96 PHE A N 1
ATOM 782 C CA . PHE A 1 96 ? 11.358 -12.161 -4.382 1.00 57.91 96 PHE A CA 1
ATOM 783 C C . PHE A 1 96 ? 11.474 -13.667 -4.139 1.00 57.91 96 PHE A C 1
ATOM 785 O O . PHE A 1 96 ? 12.449 -14.145 -3.554 1.00 57.91 96 PHE A O 1
ATOM 792 N N . SER A 1 97 ? 10.486 -14.423 -4.593 1.00 54.81 97 SER A N 1
ATOM 793 C CA . SER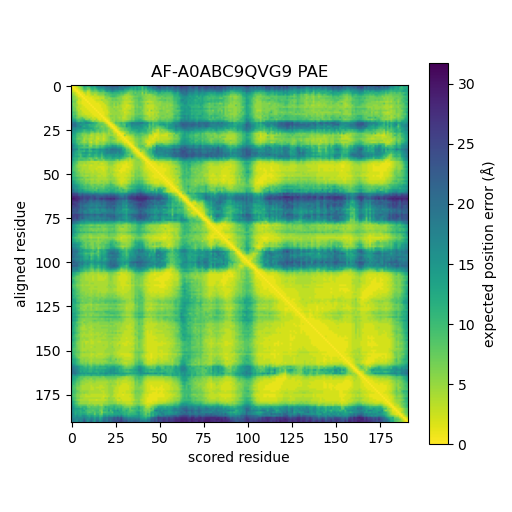 A 1 97 ? 10.525 -15.880 -4.601 1.00 54.81 97 SER A CA 1
ATOM 794 C C . SER A 1 97 ? 11.554 -16.376 -5.616 1.00 54.81 97 SER A C 1
ATOM 796 O O . SER A 1 97 ? 11.525 -15.984 -6.782 1.00 54.81 97 SER A O 1
ATOM 798 N N . ARG A 1 98 ? 12.453 -17.274 -5.195 1.00 52.00 98 ARG A N 1
ATOM 799 C CA . ARG A 1 98 ? 13.245 -18.066 -6.146 1.00 52.00 98 ARG A CA 1
ATOM 800 C C . ARG A 1 98 ? 12.302 -19.014 -6.886 1.00 52.00 98 ARG A C 1
ATOM 802 O O . ARG A 1 98 ? 11.711 -19.893 -6.268 1.00 52.00 98 ARG A O 1
ATOM 809 N N . THR A 1 99 ? 12.179 -18.832 -8.189 1.00 59.22 99 THR A N 1
ATOM 810 C CA . THR A 1 99 ? 11.500 -19.732 -9.120 1.00 59.22 99 THR A CA 1
ATOM 811 C C . THR A 1 99 ? 12.542 -20.526 -9.915 1.00 59.22 99 THR A C 1
ATOM 813 O O . THR A 1 99 ? 13.736 -20.218 -9.877 1.00 59.22 99 THR A O 1
ATOM 816 N N . GLU A 1 100 ? 12.111 -21.548 -10.661 1.00 56.59 100 GLU A N 1
ATOM 817 C CA . GLU A 1 100 ? 12.995 -22.294 -11.578 1.00 56.59 100 GLU A CA 1
ATOM 818 C C . GLU A 1 100 ? 13.648 -21.383 -12.637 1.00 56.59 100 GLU A C 1
ATOM 820 O O . GLU A 1 100 ? 14.739 -21.677 -13.119 1.00 56.59 100 GLU A O 1
ATOM 825 N N . ASN A 1 101 ? 13.024 -20.234 -12.924 1.00 52.81 101 ASN A N 1
ATOM 826 C CA . ASN A 1 101 ? 13.464 -19.253 -13.916 1.00 52.81 101 ASN A CA 1
ATOM 827 C C . ASN A 1 101 ? 14.178 -18.031 -13.307 1.00 52.81 101 ASN A C 1
ATOM 829 O O . ASN A 1 101 ? 14.487 -17.088 -14.032 1.00 52.81 101 ASN A O 1
ATOM 833 N N . GLY A 1 102 ? 14.456 -18.016 -11.996 1.00 56.25 102 GLY A N 1
ATOM 834 C CA . GLY A 1 102 ? 15.206 -16.934 -11.357 1.00 56.25 102 GLY A CA 1
ATOM 835 C C . GLY A 1 102 ? 14.595 -16.437 -10.052 1.00 56.25 102 GLY A C 1
ATOM 836 O O . GLY A 1 102 ? 14.145 -17.213 -9.221 1.00 56.25 102 GLY A O 1
ATOM 837 N N . ILE A 1 103 ? 14.666 -15.131 -9.820 1.00 54.47 103 ILE A N 1
ATOM 838 C CA . ILE A 1 103 ? 14.149 -14.464 -8.624 1.00 54.47 103 ILE A CA 1
ATOM 839 C C . ILE A 1 103 ? 12.982 -13.587 -9.091 1.00 54.47 103 ILE A C 1
ATOM 841 O O . ILE A 1 103 ? 13.210 -12.582 -9.756 1.00 54.47 103 ILE A O 1
ATOM 845 N N . ASP A 1 104 ? 11.747 -13.987 -8.785 1.00 64.44 104 ASP A N 1
ATOM 846 C CA . ASP A 1 104 ? 10.527 -13.294 -9.211 1.00 64.44 104 ASP A CA 1
ATOM 847 C C . ASP A 1 104 ? 9.874 -12.577 -8.027 1.00 64.44 104 ASP A C 1
ATOM 849 O O . ASP A 1 104 ? 9.701 -13.159 -6.954 1.00 64.44 104 ASP A O 1
ATOM 853 N N . GLY A 1 105 ? 9.540 -11.302 -8.203 1.00 67.56 105 GLY A N 1
ATOM 854 C CA . GLY A 1 105 ? 8.942 -10.481 -7.152 1.00 67.56 105 GLY A CA 1
ATOM 855 C C . GLY A 1 105 ? 7.434 -10.683 -7.097 1.00 67.56 105 GLY A C 1
ATOM 856 O O . GLY A 1 105 ? 6.763 -10.689 -8.127 1.00 67.56 105 GLY A O 1
ATOM 857 N N . GLY A 1 106 ? 6.889 -10.840 -5.892 1.00 73.94 106 GLY A N 1
ATOM 858 C CA . GLY A 1 106 ? 5.441 -10.880 -5.710 1.00 73.94 106 GLY A CA 1
ATOM 859 C C . GLY A 1 106 ? 4.808 -9.496 -5.870 1.00 73.94 106 GLY A C 1
ATOM 860 O O . GLY A 1 106 ? 5.421 -8.478 -5.552 1.00 73.94 106 GLY A O 1
ATOM 861 N N . VAL A 1 107 ? 3.551 -9.456 -6.302 1.00 79.06 107 VAL A N 1
ATOM 862 C CA . VAL A 1 107 ? 2.694 -8.267 -6.309 1.00 79.06 107 VAL A CA 1
ATOM 863 C C . VAL A 1 107 ? 1.377 -8.605 -5.643 1.00 79.06 107 VAL A C 1
ATOM 865 O O . VAL A 1 107 ? 0.697 -9.547 -6.041 1.00 79.06 107 VAL A O 1
ATOM 868 N N . ILE A 1 108 ? 0.995 -7.815 -4.648 1.00 84.69 108 ILE A N 1
ATOM 869 C CA . ILE A 1 108 ? -0.328 -7.873 -4.032 1.00 84.69 108 ILE A CA 1
ATOM 870 C C . ILE A 1 108 ? -1.257 -6.980 -4.849 1.00 84.69 108 ILE A C 1
ATOM 872 O O . ILE A 1 108 ? -1.110 -5.761 -4.813 1.00 84.69 108 ILE A O 1
ATOM 876 N N . LEU A 1 109 ? -2.208 -7.566 -5.568 1.00 87.06 109 LEU A N 1
ATOM 877 C CA . LEU A 1 109 ? -3.249 -6.846 -6.300 1.00 87.06 109 LEU A CA 1
ATOM 878 C C . LEU A 1 109 ? -4.468 -6.633 -5.403 1.00 87.06 109 LEU A C 1
ATOM 880 O O . LEU A 1 109 ? -4.967 -7.593 -4.816 1.00 87.06 109 LEU A O 1
ATOM 884 N N . LEU A 1 110 ? -4.971 -5.399 -5.317 1.00 90.62 110 LEU A N 1
ATOM 885 C CA . LEU A 1 110 ? -6.121 -5.057 -4.471 1.00 90.62 110 LEU A CA 1
ATOM 886 C C . LEU A 1 110 ? -7.390 -4.835 -5.285 1.00 90.62 110 LEU A C 1
ATOM 888 O O . LEU A 1 110 ? -7.380 -4.139 -6.304 1.00 90.62 110 LEU A O 1
ATOM 892 N N . LYS A 1 111 ? -8.494 -5.411 -4.815 1.00 92.69 111 LYS A N 1
ATOM 893 C CA . LYS A 1 111 ? -9.801 -5.246 -5.450 1.00 92.69 111 LYS A CA 1
ATOM 894 C C . LYS A 1 111 ? -10.367 -3.840 -5.202 1.00 92.69 111 LYS A C 1
ATOM 896 O O . LYS A 1 111 ? -10.071 -3.254 -4.157 1.00 92.69 111 LYS A O 1
ATOM 901 N N . PRO A 1 112 ? -11.199 -3.304 -6.115 1.00 92.38 112 PRO A N 1
ATOM 902 C CA . PRO A 1 112 ? -11.818 -1.990 -5.951 1.00 92.38 112 PRO A CA 1
ATOM 903 C C . PRO A 1 112 ? -12.581 -1.821 -4.636 1.00 92.38 112 PRO A C 1
ATOM 905 O O . PRO A 1 112 ? -12.503 -0.771 -4.014 1.00 92.38 112 PRO A O 1
ATOM 908 N N . GLU A 1 113 ? -13.298 -2.848 -4.183 1.00 94.69 113 GLU A N 1
ATOM 909 C CA . GLU A 1 113 ? -14.097 -2.785 -2.959 1.00 94.69 113 GLU A CA 1
ATOM 910 C C . GLU A 1 113 ? -13.251 -2.665 -1.686 1.00 94.69 113 GLU A C 1
ATOM 912 O O . GLU A 1 113 ? -13.727 -2.097 -0.700 1.00 94.69 113 GLU A O 1
ATOM 917 N N . ALA A 1 114 ? -11.999 -3.138 -1.717 1.00 94.69 114 ALA A N 1
ATOM 918 C CA . ALA A 1 114 ? -11.120 -3.192 -0.555 1.00 94.69 114 ALA A CA 1
ATOM 919 C C . ALA A 1 114 ? -10.546 -1.824 -0.169 1.00 94.69 114 ALA A C 1
ATOM 921 O O . ALA A 1 114 ? -10.215 -1.592 0.997 1.00 94.69 114 ALA A O 1
ATOM 922 N N . VAL A 1 115 ? -10.435 -0.916 -1.138 1.00 93.25 115 VAL A N 1
ATOM 923 C CA . VAL A 1 115 ? -9.788 0.381 -0.953 1.00 93.25 115 VAL A CA 1
ATOM 924 C C . VAL A 1 115 ? -10.688 1.532 -1.359 1.00 93.25 115 VAL A C 1
ATOM 926 O O . VAL A 1 115 ? -11.532 1.414 -2.242 1.00 93.25 115 VAL A O 1
ATOM 929 N N . GLU A 1 116 ? -10.493 2.667 -0.709 1.00 94.31 116 GLU A N 1
ATOM 930 C CA . GLU A 1 116 ? -11.088 3.933 -1.115 1.00 94.31 116 GLU A CA 1
ATOM 931 C C . GLU A 1 116 ? -10.011 4.829 -1.717 1.00 94.31 116 GLU A C 1
ATOM 933 O O . GLU A 1 116 ? -8.888 4.890 -1.219 1.00 94.31 116 GLU A O 1
ATOM 938 N N . ILE A 1 117 ? -10.321 5.470 -2.841 1.00 91.38 117 ILE A N 1
ATOM 939 C CA . ILE A 1 117 ? -9.353 6.264 -3.596 1.00 91.38 117 ILE A CA 1
ATOM 940 C C . ILE A 1 117 ? -9.688 7.729 -3.398 1.00 91.38 117 ILE A C 1
ATOM 942 O O . ILE A 1 117 ? -10.715 8.190 -3.890 1.00 91.38 117 ILE A O 1
ATOM 946 N N . HIS A 1 118 ? -8.799 8.460 -2.736 1.00 92.38 118 HIS A N 1
ATOM 947 C CA . HIS A 1 118 ? -8.918 9.907 -2.578 1.00 92.38 118 HIS A CA 1
ATOM 948 C C . HIS A 1 118 ? -7.800 10.626 -3.330 1.00 92.38 118 HIS A C 1
ATOM 950 O O . HIS A 1 118 ? -6.729 10.072 -3.580 1.00 92.38 118 HIS A O 1
ATOM 956 N N . GLU A 1 119 ? -8.037 11.892 -3.657 1.00 90.50 119 GLU A N 1
ATOM 957 C CA . GLU A 1 119 ? -7.007 12.805 -4.139 1.00 90.50 119 GLU A CA 1
ATOM 958 C C . GLU A 1 119 ? -6.691 13.824 -3.047 1.00 90.50 119 GLU A C 1
ATOM 960 O O . GLU A 1 119 ? -7.571 14.526 -2.550 1.00 90.50 119 GLU A O 1
ATOM 965 N N . LEU A 1 120 ? -5.419 13.912 -2.673 1.00 90.25 120 LEU A N 1
ATOM 966 C CA . LEU A 1 120 ? -4.924 14.880 -1.706 1.00 90.25 120 LEU A CA 1
ATOM 967 C C . LEU A 1 120 ? -4.104 15.940 -2.412 1.00 90.25 120 LEU A C 1
ATOM 969 O O . LEU A 1 120 ? -3.266 15.630 -3.253 1.00 90.25 120 LEU A O 1
ATOM 973 N N . ARG A 1 121 ? -4.286 17.202 -2.029 1.00 91.06 121 ARG A N 1
ATOM 974 C CA . ARG A 1 121 ? -3.417 18.271 -2.515 1.00 91.06 121 ARG A CA 1
ATOM 975 C C . ARG A 1 121 ? -1.978 18.021 -2.058 1.00 91.06 121 ARG A C 1
ATOM 977 O O . ARG A 1 121 ? -1.724 17.667 -0.909 1.00 91.06 121 ARG A O 1
ATOM 984 N N . ILE A 1 122 ? -1.021 18.249 -2.951 1.00 88.81 122 ILE A N 1
ATOM 985 C CA . ILE A 1 122 ? 0.401 18.145 -2.612 1.00 88.81 122 ILE A CA 1
ATOM 986 C C . ILE A 1 122 ? 0.771 19.109 -1.482 1.00 88.81 122 ILE A C 1
ATOM 988 O O . ILE A 1 122 ? 0.334 20.262 -1.461 1.00 88.81 122 ILE A O 1
ATOM 992 N N . GLY A 1 123 ? 1.594 18.629 -0.548 1.00 86.00 123 GLY A N 1
ATOM 993 C CA . GLY A 1 123 ? 1.979 19.338 0.671 1.00 86.00 123 GLY A CA 1
ATOM 994 C C . GLY A 1 123 ? 1.011 19.139 1.841 1.00 86.00 123 GLY A C 1
ATOM 995 O O . GLY A 1 123 ? 1.416 19.323 2.989 1.00 86.00 123 GLY A O 1
ATOM 996 N N . THR A 1 124 ? -0.231 18.707 1.596 1.00 90.25 124 THR A N 1
ATOM 997 C CA . THR A 1 124 ? -1.145 18.286 2.667 1.00 90.25 124 THR A CA 1
ATOM 998 C C . THR A 1 124 ? -0.548 17.066 3.375 1.00 90.25 124 THR A C 1
ATOM 1000 O O . THR A 1 124 ? -0.033 16.158 2.724 1.00 90.25 124 THR A O 1
ATOM 1003 N N . TYR A 1 125 ? -0.537 17.082 4.712 1.00 89.44 125 TYR A N 1
ATOM 1004 C CA . TYR A 1 125 ? 0.106 16.060 5.554 1.00 89.44 125 TYR A CA 1
ATOM 1005 C C . TYR A 1 125 ? 1.597 15.815 5.248 1.00 89.44 125 TYR A C 1
ATOM 1007 O O . TYR A 1 125 ? 2.136 14.754 5.547 1.00 89.44 125 TYR A O 1
ATOM 1015 N N . GLY A 1 126 ? 2.285 16.785 4.635 1.00 88.25 126 GLY A N 1
ATOM 1016 C CA . GLY A 1 126 ? 3.701 16.650 4.280 1.00 88.25 126 GLY A CA 1
ATOM 1017 C C . GLY A 1 126 ? 3.971 15.724 3.090 1.00 88.25 126 GLY A C 1
ATOM 1018 O O . GLY A 1 126 ? 5.125 15.365 2.861 1.00 88.25 126 GLY A O 1
ATOM 1019 N N . ILE A 1 127 ? 2.943 15.351 2.318 1.00 87.56 127 ILE A N 1
ATOM 1020 C CA . ILE A 1 127 ? 3.105 14.513 1.126 1.00 87.56 127 ILE A CA 1
ATOM 1021 C C . ILE A 1 127 ? 3.921 15.284 0.070 1.00 87.56 127 ILE A C 1
ATOM 1023 O O . ILE A 1 127 ? 3.511 16.378 -0.342 1.00 87.56 127 ILE A O 1
ATOM 1027 N N . PRO A 1 128 ? 5.072 14.747 -0.381 1.00 84.31 128 PRO A N 1
ATOM 1028 C CA . PRO A 1 128 ? 5.951 15.445 -1.307 1.00 84.31 128 PRO A CA 1
ATOM 1029 C C . PRO A 1 128 ? 5.365 15.481 -2.722 1.00 84.31 128 PRO A C 1
ATOM 1031 O O . PRO A 1 128 ? 4.654 14.576 -3.148 1.00 84.31 128 PRO A O 1
ATOM 1034 N N . SER A 1 129 ? 5.745 16.499 -3.498 1.00 82.81 129 SER A N 1
ATOM 1035 C CA . SER A 1 129 ? 5.357 16.630 -4.913 1.00 82.81 129 SER A CA 1
ATOM 1036 C C . SER A 1 129 ? 5.981 15.569 -5.820 1.00 82.81 129 SER A C 1
ATOM 1038 O O . SER A 1 129 ? 5.524 15.374 -6.944 1.00 82.81 129 SER A O 1
ATOM 1040 N N . ARG A 1 130 ? 7.063 14.925 -5.365 1.00 77.81 130 ARG A N 1
ATOM 1041 C CA . ARG A 1 130 ? 7.775 13.853 -6.066 1.00 77.81 130 ARG A CA 1
ATOM 1042 C C . ARG A 1 130 ? 8.445 12.927 -5.063 1.00 77.81 130 ARG A C 1
ATOM 1044 O O . ARG A 1 130 ? 9.083 13.389 -4.119 1.00 77.81 130 ARG A O 1
ATOM 1051 N N . ILE A 1 131 ? 8.408 11.628 -5.330 1.00 76.75 131 ILE A N 1
ATOM 1052 C CA . ILE A 1 131 ? 9.155 10.629 -4.563 1.00 76.75 131 ILE A CA 1
ATOM 1053 C C . ILE A 1 131 ? 10.442 10.316 -5.323 1.00 76.75 131 ILE A C 1
ATOM 1055 O O . ILE A 1 131 ? 10.434 9.616 -6.327 1.00 76.75 131 ILE A O 1
ATOM 1059 N N . THR A 1 132 ? 11.555 10.886 -4.868 1.00 75.06 132 THR A N 1
ATOM 1060 C CA . THR A 1 132 ? 12.867 10.780 -5.543 1.00 75.06 132 THR A CA 1
ATOM 1061 C C . THR A 1 132 ? 13.953 10.202 -4.650 1.00 75.06 132 THR A C 1
ATOM 1063 O O . THR A 1 132 ? 15.039 9.880 -5.120 1.00 75.06 132 THR A O 1
ATOM 1066 N N . ASN A 1 133 ? 13.686 10.091 -3.351 1.00 71.69 133 ASN A N 1
ATOM 1067 C CA . ASN A 1 133 ? 14.628 9.581 -2.374 1.00 71.69 133 ASN A CA 1
ATOM 1068 C C . ASN A 1 133 ? 13.876 8.938 -1.205 1.00 71.69 133 ASN A C 1
ATOM 1070 O O . ASN A 1 133 ? 12.651 9.026 -1.091 1.00 71.69 133 ASN A O 1
ATOM 1074 N N . HIS A 1 134 ? 14.641 8.312 -0.318 1.00 70.12 134 HIS A N 1
ATOM 1075 C CA . HIS A 1 134 ? 14.103 7.617 0.840 1.00 70.12 134 HIS A CA 1
ATOM 1076 C C . HIS A 1 134 ? 13.293 8.530 1.775 1.00 70.12 134 HIS A C 1
ATOM 1078 O O . HIS A 1 134 ? 12.219 8.137 2.218 1.00 70.12 134 HIS A O 1
ATOM 1084 N N . ALA A 1 135 ? 13.753 9.757 2.034 1.00 76.75 135 ALA A N 1
ATOM 1085 C CA . ALA A 1 135 ? 13.043 10.688 2.909 1.00 76.75 135 ALA A CA 1
ATOM 1086 C C . ALA A 1 135 ? 11.650 11.043 2.361 1.00 76.75 135 ALA A C 1
ATOM 1088 O O . ALA A 1 135 ? 10.694 11.102 3.129 1.00 76.75 135 ALA A O 1
ATOM 1089 N N . HIS A 1 136 ? 11.511 11.195 1.041 1.00 79.56 136 HIS A N 1
ATOM 1090 C CA . HIS A 1 136 ? 10.216 11.434 0.399 1.00 79.56 136 HIS A CA 1
ATOM 1091 C C . HIS A 1 136 ? 9.264 10.240 0.545 1.00 79.56 136 HIS A C 1
ATOM 1093 O O . HIS A 1 136 ? 8.081 10.444 0.800 1.00 79.56 136 HIS A O 1
ATOM 1099 N N . VAL A 1 137 ? 9.763 9.001 0.446 1.00 77.69 137 VAL A N 1
ATOM 1100 C CA . VAL A 1 137 ? 8.940 7.805 0.710 1.00 77.69 137 VAL A CA 1
ATOM 1101 C C . VAL A 1 137 ? 8.423 7.825 2.149 1.00 77.69 137 VAL A C 1
ATOM 1103 O O . VAL A 1 137 ? 7.236 7.620 2.379 1.00 77.69 137 VAL A O 1
ATOM 1106 N N . MET A 1 138 ? 9.299 8.116 3.115 1.00 77.38 138 MET A N 1
ATOM 1107 C CA . MET A 1 138 ? 8.932 8.166 4.534 1.00 77.38 138 MET A CA 1
ATOM 1108 C C . MET A 1 138 ? 7.892 9.253 4.815 1.00 77.38 138 MET A C 1
ATOM 1110 O O . MET A 1 138 ? 6.916 8.997 5.513 1.00 77.38 138 MET A O 1
ATOM 1114 N N . GLN A 1 139 ? 8.074 10.445 4.240 1.00 81.88 139 GLN A N 1
ATOM 1115 C CA . GLN A 1 139 ? 7.113 11.544 4.347 1.00 81.88 139 GLN A CA 1
ATOM 1116 C C . GLN A 1 139 ? 5.758 11.175 3.744 1.00 81.88 139 GLN A C 1
ATOM 1118 O O . GLN A 1 139 ? 4.732 11.427 4.367 1.00 81.88 139 GLN A O 1
ATOM 1123 N N . ALA A 1 140 ? 5.743 10.540 2.571 1.00 84.06 140 ALA A N 1
ATOM 1124 C CA . ALA A 1 140 ? 4.499 10.137 1.930 1.00 84.06 140 ALA A CA 1
ATOM 1125 C C . ALA A 1 140 ? 3.756 9.065 2.741 1.00 84.06 140 ALA A C 1
ATOM 1127 O O . ALA A 1 140 ? 2.568 9.220 3.000 1.00 84.06 140 ALA A O 1
ATOM 1128 N N . LEU A 1 141 ? 4.448 8.013 3.196 1.00 82.31 141 LEU A N 1
ATOM 1129 C CA . LEU A 1 141 ? 3.836 6.967 4.025 1.00 82.31 141 LEU A CA 1
ATOM 1130 C C . LEU A 1 141 ? 3.292 7.531 5.340 1.00 82.31 141 LEU A C 1
ATOM 1132 O O . LEU A 1 141 ? 2.183 7.189 5.737 1.00 82.31 141 LEU A O 1
ATOM 1136 N N . HIS A 1 142 ? 4.046 8.419 5.990 1.00 85.25 142 HIS A N 1
ATOM 1137 C CA . HIS A 1 142 ? 3.599 9.072 7.215 1.00 85.25 142 HIS A CA 1
ATOM 1138 C C . HIS A 1 142 ? 2.375 9.966 6.980 1.00 85.25 142 HIS A C 1
ATOM 1140 O 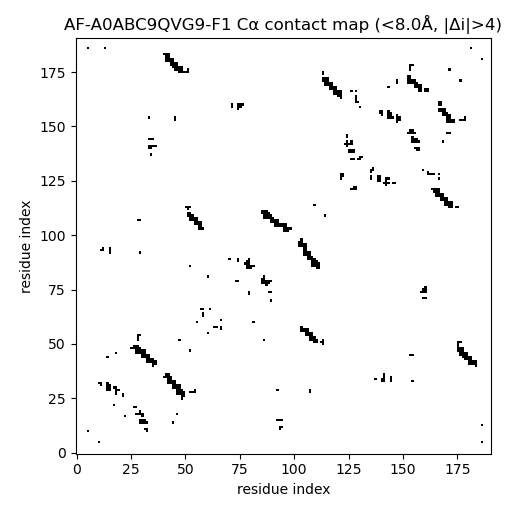O . HIS A 1 142 ? 1.389 9.856 7.706 1.00 85.25 142 HIS A O 1
ATOM 1146 N N . GLY A 1 143 ? 2.415 10.815 5.949 1.00 88.19 143 GLY A N 1
ATOM 1147 C CA . GLY A 1 143 ? 1.323 11.731 5.633 1.00 88.19 143 GLY A CA 1
ATOM 1148 C C . GLY A 1 143 ? 0.030 11.008 5.261 1.00 88.19 143 GLY A C 1
ATOM 1149 O O . GLY A 1 143 ? -1.047 11.392 5.715 1.00 88.19 143 GLY A O 1
ATOM 1150 N N . VAL A 1 144 ? 0.132 9.918 4.494 1.00 89.75 144 VAL A N 1
ATOM 1151 C CA . VAL A 1 144 ? -1.032 9.087 4.163 1.00 89.75 144 VAL A CA 1
ATOM 1152 C C . VAL A 1 144 ? -1.555 8.336 5.386 1.00 89.75 144 VAL A C 1
ATOM 1154 O O . VAL A 1 144 ? -2.769 8.282 5.564 1.00 89.75 144 VAL A O 1
ATOM 1157 N N . ASP A 1 145 ? -0.689 7.807 6.260 1.00 89.69 145 ASP A N 1
ATOM 1158 C CA . ASP A 1 145 ? -1.136 7.162 7.506 1.00 89.69 145 ASP A CA 1
ATOM 1159 C C . ASP A 1 145 ? -1.889 8.140 8.416 1.00 89.69 145 ASP A C 1
ATOM 1161 O O . ASP A 1 145 ? -2.932 7.795 8.973 1.00 89.69 145 ASP A O 1
ATOM 1165 N N . GLN A 1 146 ? -1.385 9.371 8.544 1.00 90.81 146 GLN A N 1
ATOM 1166 C CA . GLN A 1 146 ? -2.054 10.410 9.320 1.00 90.81 146 GLN A CA 1
ATOM 1167 C C . GLN A 1 146 ? -3.442 10.713 8.746 1.00 90.81 146 GLN A C 1
ATOM 1169 O O . GLN A 1 146 ? -4.431 10.664 9.478 1.00 90.81 146 GLN A O 1
ATOM 1174 N N . TYR A 1 147 ? -3.527 10.964 7.437 1.00 93.31 147 TYR A N 1
ATOM 1175 C CA . TYR A 1 147 ? -4.802 11.226 6.777 1.00 93.31 147 TYR A CA 1
ATOM 1176 C C . TYR A 1 147 ? -5.787 10.060 6.933 1.00 93.31 147 TYR A C 1
ATOM 1178 O O . TYR A 1 147 ? -6.951 10.272 7.272 1.00 93.31 147 TYR A O 1
ATOM 1186 N N . ALA A 1 148 ? -5.323 8.824 6.737 1.00 93.88 148 ALA A N 1
ATOM 1187 C CA . ALA A 1 148 ? -6.144 7.628 6.872 1.00 93.88 148 ALA A CA 1
ATOM 1188 C C . ALA A 1 148 ? -6.762 7.515 8.274 1.00 93.88 148 ALA A C 1
ATOM 1190 O O . ALA A 1 148 ? -7.972 7.327 8.391 1.00 93.88 148 ALA A O 1
ATOM 1191 N N . LYS A 1 149 ? -5.966 7.710 9.333 1.00 91.00 149 LYS A N 1
ATOM 1192 C CA . LYS A 1 149 ? -6.449 7.685 10.724 1.00 91.00 149 LYS A CA 1
ATOM 1193 C C . LYS A 1 149 ? -7.496 8.755 11.004 1.00 91.00 149 LYS A C 1
ATOM 1195 O O . LYS A 1 149 ? -8.519 8.460 11.615 1.00 91.00 149 LYS A O 1
ATOM 1200 N N . GLU A 1 150 ? -7.245 9.986 10.560 1.00 94.69 150 GLU A N 1
ATOM 1201 C CA . GLU A 1 150 ? -8.180 11.103 10.743 1.00 94.69 150 GLU A CA 1
ATOM 1202 C C . GLU A 1 150 ? -9.529 10.851 10.047 1.00 94.69 150 GLU A C 1
ATOM 1204 O O . GLU A 1 150 ? -10.551 11.369 10.489 1.00 94.69 150 GLU A O 1
ATOM 1209 N N . ASN A 1 151 ? -9.547 10.005 9.012 1.00 95.50 151 ASN A N 1
ATOM 1210 C CA . ASN A 1 151 ? -10.738 9.642 8.241 1.00 95.50 151 ASN A CA 1
ATOM 1211 C C . ASN A 1 151 ? -11.220 8.203 8.513 1.00 95.50 151 ASN A C 1
ATOM 1213 O O . ASN A 1 151 ? -11.939 7.637 7.700 1.00 95.50 151 ASN A O 1
ATOM 1217 N N . GLN A 1 152 ? -10.849 7.618 9.659 1.00 95.25 152 GLN A N 1
ATOM 1218 C CA . GLN A 1 152 ? -11.326 6.305 10.129 1.00 95.25 152 GLN A CA 1
ATOM 1219 C C . GLN A 1 152 ? -10.967 5.101 9.235 1.00 95.25 152 GLN A C 1
ATOM 1221 O O . GLN A 1 152 ? -11.632 4.068 9.274 1.00 95.25 152 GLN A O 1
ATOM 1226 N N . PHE A 1 153 ? -9.879 5.189 8.472 1.00 95.62 153 PHE A N 1
ATOM 1227 C CA . PHE A 1 153 ? -9.304 4.056 7.747 1.00 95.62 153 PHE A CA 1
ATOM 1228 C C . PHE A 1 153 ? -8.207 3.360 8.563 1.00 95.62 153 PHE A C 1
ATOM 1230 O O . PHE A 1 153 ? -7.562 3.948 9.431 1.00 95.62 153 PHE A O 1
ATOM 1237 N N . VAL A 1 154 ? -7.938 2.094 8.233 1.00 93.00 154 VAL A N 1
ATOM 1238 C CA . VAL A 1 154 ? -6.887 1.277 8.873 1.00 93.00 154 VAL A CA 1
ATOM 1239 C C . VAL A 1 154 ? -5.485 1.842 8.606 1.00 93.00 154 VAL A C 1
ATOM 1241 O O . VAL A 1 154 ? -4.578 1.743 9.440 1.00 93.00 154 VAL A O 1
ATOM 1244 N N . GLY A 1 155 ? -5.320 2.440 7.428 1.00 92.25 155 GLY A N 1
ATOM 1245 C CA . GLY A 1 155 ? -4.120 3.097 6.928 1.00 92.25 155 GLY A CA 1
ATOM 1246 C C . GLY A 1 155 ? -4.276 3.366 5.435 1.00 92.25 155 GLY A C 1
ATOM 1247 O O . GLY A 1 155 ? -5.394 3.375 4.915 1.00 92.25 155 GLY A O 1
ATOM 1248 N N . GLY A 1 156 ? -3.166 3.549 4.733 1.00 90.00 156 GLY A N 1
ATOM 1249 C CA . GLY A 1 156 ? -3.194 3.695 3.287 1.00 90.00 156 GLY A CA 1
ATOM 1250 C C . GLY A 1 156 ? -1.810 3.823 2.681 1.00 90.00 156 GLY A C 1
ATOM 1251 O O . GLY A 1 156 ? -0.798 3.767 3.382 1.00 90.00 156 GLY A O 1
ATOM 1252 N N . MET A 1 157 ? -1.769 4.041 1.373 1.00 86.44 157 MET A N 1
ATOM 1253 C CA . MET A 1 157 ? -0.545 4.418 0.680 1.00 86.44 157 MET A CA 1
ATOM 1254 C C . MET A 1 157 ? -0.783 5.478 -0.385 1.00 86.44 157 MET A C 1
ATOM 1256 O O . MET A 1 157 ? -1.893 5.673 -0.875 1.00 86.44 157 MET A O 1
ATOM 1260 N N . VAL A 1 158 ? 0.301 6.137 -0.764 1.00 83.44 158 VAL A N 1
ATOM 1261 C CA . VAL A 1 158 ? 0.327 7.026 -1.919 1.00 83.44 158 VAL A CA 1
ATOM 1262 C C . VAL A 1 158 ? 0.454 6.202 -3.200 1.00 83.44 158 VAL A C 1
ATOM 1264 O O . VAL A 1 158 ? 1.184 5.208 -3.241 1.00 83.44 158 VAL A O 1
ATOM 1267 N N . ASP A 1 159 ? -0.249 6.619 -4.246 1.00 78.12 159 ASP A N 1
ATOM 1268 C CA . ASP A 1 159 ? -0.007 6.141 -5.600 1.00 78.12 159 ASP A CA 1
ATOM 1269 C C . ASP A 1 159 ? 1.404 6.564 -6.049 1.00 78.12 159 ASP A C 1
ATOM 1271 O O . ASP A 1 159 ? 1.917 7.626 -5.689 1.00 78.12 159 ASP A O 1
ATOM 1275 N N . C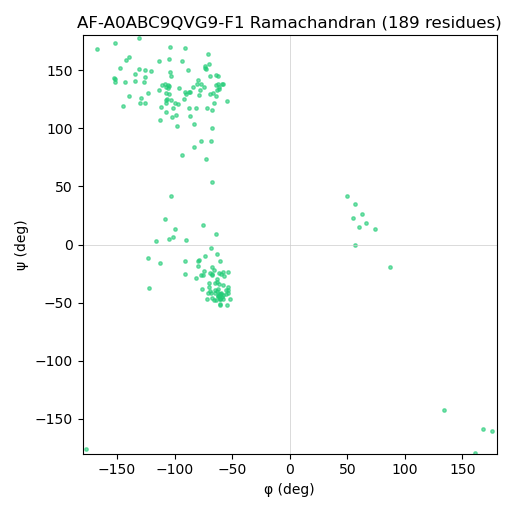YS A 1 160 ? 2.051 5.727 -6.852 1.00 65.25 160 CYS A N 1
ATOM 1276 C CA . CYS A 1 160 ? 3.312 6.079 -7.494 1.00 65.25 160 CYS A CA 1
ATOM 1277 C C . CYS A 1 160 ? 3.135 7.213 -8.518 1.00 65.25 160 CYS A C 1
ATOM 1279 O O . CYS A 1 160 ? 4.093 7.932 -8.816 1.00 65.25 160 CYS A O 1
ATOM 1281 N N . PHE A 1 161 ? 1.912 7.408 -9.022 1.00 64.12 161 PHE A N 1
ATOM 1282 C CA . PHE A 1 161 ? 1.578 8.553 -9.848 1.00 64.12 161 PHE A CA 1
ATOM 1283 C C . PHE A 1 161 ? 1.245 9.778 -8.989 1.00 64.12 161 PHE A C 1
ATOM 1285 O O . PHE A 1 161 ? 0.151 9.922 -8.444 1.00 64.12 161 PHE A O 1
ATOM 1292 N N . ILE A 1 162 ? 2.203 10.699 -8.924 1.00 62.72 162 ILE A N 1
ATOM 1293 C CA . ILE A 1 162 ? 2.033 12.013 -8.310 1.00 62.72 162 ILE A CA 1
ATOM 1294 C C . ILE A 1 162 ? 2.086 13.058 -9.421 1.00 62.72 162 ILE A C 1
ATOM 1296 O O . ILE A 1 162 ? 3.098 13.180 -10.117 1.00 62.72 162 ILE A O 1
ATOM 1300 N N . ASN A 1 163 ? 1.000 13.812 -9.602 1.00 68.88 163 ASN A N 1
ATOM 1301 C CA . ASN A 1 163 ? 1.030 14.996 -10.456 1.00 68.88 163 ASN A CA 1
ATOM 1302 C C . ASN A 1 163 ? 1.397 16.236 -9.623 1.00 68.88 163 ASN A C 1
ATOM 1304 O O . ASN A 1 163 ? 1.436 16.199 -8.395 1.00 68.88 163 ASN A O 1
ATOM 1308 N N . SER A 1 164 ? 1.692 17.356 -10.284 1.00 71.56 164 SER A N 1
ATOM 1309 C CA . SER A 1 164 ? 2.188 18.571 -9.621 1.00 71.56 164 SER A CA 1
ATOM 1310 C C . SER A 1 164 ? 1.236 19.168 -8.570 1.00 71.56 164 SER A C 1
ATOM 1312 O O . SER A 1 164 ? 1.657 20.048 -7.820 1.00 71.56 164 SER A O 1
ATOM 1314 N N . TYR A 1 165 ? -0.033 18.749 -8.541 1.00 82.44 165 TYR A N 1
ATOM 1315 C CA . TYR A 1 165 ? -1.105 19.392 -7.780 1.00 82.44 165 TYR A CA 1
ATOM 1316 C C . TYR A 1 165 ? -1.784 18.463 -6.776 1.00 82.44 165 TYR A C 1
ATOM 1318 O O . TYR A 1 165 ? -2.104 18.911 -5.671 1.00 82.44 165 TYR A O 1
ATOM 1326 N N . VAL A 1 166 ? -1.963 17.188 -7.127 1.00 86.62 166 VAL A N 1
ATOM 1327 C CA . VAL A 1 166 ? -2.586 16.171 -6.279 1.00 86.62 166 VAL A CA 1
ATOM 1328 C C . VAL A 1 166 ? -1.802 14.855 -6.272 1.00 86.62 166 VAL A C 1
ATOM 1330 O O . VAL A 1 166 ? -1.202 14.449 -7.270 1.00 86.62 166 VAL A O 1
ATOM 1333 N N . ALA A 1 167 ? -1.832 14.187 -5.122 1.00 86.12 167 ALA A N 1
ATOM 1334 C CA . ALA A 1 167 ? -1.421 12.810 -4.926 1.00 86.12 167 ALA A CA 1
ATOM 1335 C C . ALA A 1 167 ? -2.672 11.950 -4.748 1.00 86.12 167 ALA A C 1
ATOM 1337 O O . ALA A 1 167 ? -3.493 12.208 -3.866 1.00 86.12 167 ALA A O 1
ATOM 1338 N N . ARG A 1 168 ? -2.804 10.912 -5.569 1.00 87.12 168 ARG A N 1
ATOM 1339 C CA . ARG A 1 168 ? -3.815 9.881 -5.358 1.00 87.12 168 ARG A CA 1
ATOM 1340 C C . ARG A 1 168 ? -3.378 9.000 -4.189 1.00 87.12 168 ARG A C 1
ATOM 1342 O O . ARG A 1 168 ? -2.206 8.639 -4.092 1.00 87.12 168 ARG A O 1
ATOM 1349 N N . VAL A 1 169 ? -4.299 8.678 -3.291 1.00 89.38 169 VAL A N 1
ATOM 1350 C CA . VAL A 1 169 ? -4.050 7.819 -2.130 1.00 89.38 169 VAL A CA 1
ATOM 1351 C C . VAL A 1 169 ? -5.056 6.680 -2.096 1.00 89.38 169 VAL A C 1
ATOM 1353 O O . VAL A 1 169 ? -6.233 6.870 -2.394 1.00 89.38 169 VAL A O 1
ATOM 1356 N N . PHE A 1 170 ? -4.577 5.496 -1.735 1.00 90.56 170 PHE A N 1
ATOM 1357 C CA . PHE A 1 170 ? -5.382 4.303 -1.514 1.00 90.56 170 PHE A CA 1
ATOM 1358 C C . PHE A 1 170 ? -5.561 4.120 -0.011 1.00 90.56 170 PHE A C 1
ATOM 1360 O O . PHE A 1 170 ? -4.579 3.937 0.705 1.00 90.56 170 PHE A O 1
ATOM 1367 N N . LEU A 1 171 ? -6.798 4.188 0.467 1.00 94.06 171 LEU A N 1
ATOM 1368 C CA . LEU A 1 171 ? -7.162 4.089 1.876 1.00 94.06 171 LEU A CA 1
ATOM 1369 C C . LEU A 1 171 ? -7.763 2.719 2.159 1.00 94.06 171 LEU A C 1
ATOM 1371 O O . LEU A 1 171 ? -8.567 2.201 1.386 1.00 94.06 171 LEU A O 1
ATOM 1375 N N . PHE A 1 172 ? -7.358 2.118 3.266 1.00 94.88 172 PHE A N 1
ATOM 1376 C CA . PHE A 1 172 ? -7.643 0.726 3.580 1.00 94.88 172 PHE A CA 1
ATOM 1377 C C . PHE A 1 172 ? -8.849 0.578 4.499 1.00 94.88 172 PHE A C 1
ATOM 1379 O O . PHE A 1 172 ? -8.836 1.060 5.634 1.00 94.88 172 PHE A O 1
ATOM 1386 N N . LYS A 1 173 ? -9.870 -0.146 4.034 1.00 96.19 173 LYS A N 1
ATOM 1387 C CA . LYS A 1 173 ? -11.089 -0.418 4.807 1.00 96.19 173 LYS A CA 1
ATOM 1388 C C . LYS A 1 173 ? -10.880 -1.561 5.805 1.00 96.19 173 LYS A C 1
ATOM 1390 O O . LYS A 1 173 ? -10.309 -2.600 5.471 1.00 96.19 173 LYS A O 1
ATOM 1395 N N . GLU A 1 174 ? -11.392 -1.417 7.023 1.00 95.00 174 GLU A N 1
ATOM 1396 C CA . GLU A 1 174 ? -11.238 -2.401 8.117 1.00 95.00 174 GLU A CA 1
ATOM 1397 C C . GLU A 1 174 ? -11.793 -3.801 7.818 1.00 95.00 174 GLU A C 1
ATOM 1399 O O . GLU A 1 174 ? -11.303 -4.822 8.317 1.00 95.00 174 GLU A O 1
ATOM 1404 N N . GLU A 1 175 ? -12.767 -3.874 6.919 1.00 95.69 175 GLU A N 1
ATOM 1405 C CA . GLU A 1 175 ? -13.334 -5.119 6.410 1.00 95.69 175 GLU A CA 1
ATOM 1406 C C . GLU A 1 175 ? -12.263 -6.009 5.753 1.00 95.69 175 GLU A C 1
ATOM 1408 O O . GLU A 1 175 ? -12.280 -7.233 5.909 1.00 95.69 175 GLU A O 1
ATOM 1413 N N . TYR A 1 176 ? -11.274 -5.399 5.093 1.00 94.88 176 TYR A N 1
ATOM 1414 C CA . TYR A 1 176 ? -10.285 -6.059 4.232 1.00 94.88 176 TYR A CA 1
ATOM 1415 C C . TYR A 1 176 ? -8.860 -6.014 4.792 1.00 94.88 176 TYR A C 1
ATOM 1417 O O . TYR A 1 176 ? -8.006 -6.800 4.381 1.00 94.88 176 TYR A O 1
ATOM 1425 N N . PHE A 1 177 ? -8.611 -5.141 5.766 1.00 93.50 177 PHE A N 1
ATOM 1426 C CA . PHE A 1 177 ? -7.288 -4.909 6.336 1.00 93.50 177 PHE A CA 1
ATOM 1427 C C . PHE A 1 177 ? -7.324 -4.956 7.861 1.00 93.50 177 PHE A C 1
ATOM 1429 O O . PHE A 1 177 ? -8.340 -4.648 8.476 1.00 93.50 177 PHE A O 1
ATOM 1436 N N . VAL A 1 178 ? -6.212 -5.346 8.485 1.00 90.94 178 VAL A N 1
ATOM 1437 C CA . VAL A 1 178 ? -6.069 -5.325 9.950 1.00 90.94 178 VAL A CA 1
ATOM 1438 C C . VAL A 1 178 ? -4.774 -4.629 10.313 1.00 90.94 178 VAL A C 1
ATOM 1440 O O . VAL A 1 178 ? -3.706 -5.089 9.924 1.00 90.94 178 VAL A O 1
ATOM 1443 N N . ARG A 1 179 ? -4.855 -3.554 11.093 1.00 89.75 179 ARG A N 1
ATOM 1444 C CA . ARG A 1 179 ? -3.679 -2.924 11.695 1.00 89.75 179 ARG A CA 1
ATOM 1445 C C . ARG A 1 179 ? -3.362 -3.593 13.025 1.00 89.75 179 ARG A C 1
ATOM 1447 O O . ARG A 1 179 ? -4.251 -3.740 13.860 1.00 89.75 179 ARG A O 1
ATOM 1454 N N . GLN A 1 180 ? -2.106 -3.957 13.241 1.00 85.12 180 GLN A N 1
ATOM 1455 C CA . GLN A 1 180 ? -1.623 -4.466 14.521 1.00 85.12 180 GLN A CA 1
ATOM 1456 C C . GLN A 1 180 ? -0.311 -3.805 14.906 1.00 85.12 180 GLN A C 1
ATOM 1458 O O . GLN A 1 180 ? 0.566 -3.625 14.066 1.00 85.12 180 GLN A O 1
ATOM 1463 N N . GLN A 1 181 ? -0.165 -3.502 16.190 1.00 81.12 181 GLN A N 1
ATOM 1464 C CA . GLN A 1 181 ? 1.087 -3.014 16.744 1.00 81.12 181 GLN A CA 1
ATOM 1465 C C . GLN A 1 181 ? 2.066 -4.174 16.939 1.00 81.12 181 GLN A C 1
ATOM 1467 O O . GLN A 1 181 ? 1.728 -5.212 17.512 1.00 81.12 181 GLN A O 1
ATOM 1472 N N . VAL A 1 182 ? 3.303 -3.981 16.499 1.00 73.06 182 VAL A N 1
ATOM 1473 C CA . VAL A 1 182 ? 4.407 -4.911 16.714 1.00 73.06 182 VAL A CA 1
ATOM 1474 C C . VAL A 1 182 ? 5.145 -4.528 17.988 1.00 73.06 182 VAL A C 1
ATOM 1476 O O . VAL A 1 182 ? 5.617 -3.403 18.141 1.00 73.06 182 VAL A O 1
ATOM 1479 N N . ALA A 1 183 ? 5.277 -5.488 18.903 1.00 65.88 183 ALA A N 1
ATOM 1480 C CA . ALA A 1 183 ? 6.027 -5.289 20.135 1.00 65.88 183 ALA A CA 1
ATOM 1481 C C . ALA A 1 183 ? 7.521 -5.035 19.854 1.00 65.88 183 ALA A C 1
ATOM 1483 O O . ALA A 1 183 ? 8.143 -5.747 19.063 1.00 65.88 183 ALA A O 1
ATOM 1484 N N . GLU A 1 184 ? 8.113 -4.074 20.568 1.00 59.91 184 GLU A N 1
ATOM 1485 C CA . GLU A 1 184 ? 9.492 -3.595 20.368 1.00 59.91 184 GLU A CA 1
ATOM 1486 C C . GLU A 1 184 ? 10.546 -4.721 20.396 1.00 59.91 184 GLU A C 1
ATOM 1488 O O . GLU A 1 184 ? 11.508 -4.710 19.629 1.00 59.91 184 GLU A O 1
ATOM 1493 N N . TRP A 1 185 ? 10.368 -5.741 21.243 1.00 57.31 185 TRP A N 1
ATOM 1494 C CA . TRP A 1 185 ? 11.296 -6.875 21.336 1.00 57.31 185 TRP A CA 1
ATOM 1495 C C . TRP A 1 185 ? 11.300 -7.757 20.080 1.00 57.31 185 TRP A C 1
ATOM 1497 O O . TRP A 1 185 ? 12.325 -8.363 19.774 1.00 57.31 185 TRP A O 1
ATOM 1507 N N . ARG A 1 186 ? 10.199 -7.795 19.316 1.00 58.94 186 ARG A N 1
ATOM 1508 C CA . ARG A 1 186 ? 10.129 -8.524 18.039 1.00 58.94 186 ARG A CA 1
ATOM 1509 C C . ARG A 1 186 ? 10.766 -7.761 16.877 1.00 58.94 186 ARG A C 1
ATOM 1511 O O . ARG A 1 186 ? 11.030 -8.360 15.842 1.00 58.94 186 ARG A O 1
ATOM 1518 N N . LEU A 1 187 ? 11.043 -6.466 17.044 1.00 57.81 187 LEU A N 1
ATOM 1519 C CA . LEU A 1 187 ? 11.866 -5.692 16.106 1.00 57.81 187 LEU A CA 1
ATOM 1520 C C . LEU A 1 187 ? 13.369 -5.959 16.304 1.00 57.81 187 LEU A C 1
ATOM 1522 O O . LEU A 1 187 ? 14.172 -5.575 15.459 1.00 57.81 187 LEU A O 1
ATOM 1526 N N . LYS A 1 188 ? 13.758 -6.596 17.418 1.00 55.31 188 LYS A N 1
ATOM 1527 C CA . LYS A 1 188 ? 15.156 -6.798 17.837 1.00 55.31 188 LYS A CA 1
ATOM 1528 C C . LYS A 1 188 ? 15.721 -8.196 17.519 1.00 55.31 188 LYS A C 1
ATOM 1530 O O . LYS A 1 188 ? 16.769 -8.541 18.049 1.00 55.31 188 LYS A O 1
ATOM 1535 N N . GLN A 1 189 ? 15.066 -9.000 16.680 1.00 48.25 189 GLN A N 1
ATOM 1536 C CA . GLN A 1 189 ? 15.473 -10.385 16.375 1.00 48.25 189 GLN A CA 1
ATOM 1537 C C . GLN A 1 189 ? 15.615 -10.580 14.852 1.00 48.25 189 GLN A C 1
ATOM 1539 O O . GLN A 1 189 ? 14.659 -10.326 14.123 1.00 48.25 189 GLN A O 1
ATOM 1544 N N . GLU A 1 190 ? 16.735 -10.983 14.248 1.00 44.00 190 GLU A N 1
ATOM 1545 C CA . GLU A 1 190 ? 18.057 -11.504 14.648 1.00 44.00 190 GLU A CA 1
ATOM 1546 C C . GLU A 1 190 ? 19.072 -10.988 13.596 1.00 44.00 190 GLU A C 1
ATOM 1548 O O . GLU A 1 190 ? 18.669 -10.739 12.452 1.00 44.00 190 GLU A O 1
ATOM 1553 N N . GLU A 1 191 ? 20.343 -10.800 13.979 1.00 40.91 191 GLU A N 1
ATOM 1554 C CA . GLU A 1 191 ? 21.472 -10.713 13.026 1.00 40.91 191 GLU A CA 1
ATOM 1555 C C . GLU A 1 191 ? 21.621 -12.009 12.217 1.00 40.91 191 GLU A C 1
ATOM 1557 O O . GLU A 1 191 ? 21.392 -13.095 12.797 1.00 40.91 191 GLU A O 1
#